Protein AF-0000000085509290 (afdb_homodimer)

Solvent-accessible surface area (backbone atoms only — not comparable to full-atom values): 19546 Å² total; per-residue (Å²): 131,81,78,64,75,75,69,53,61,55,36,64,35,18,49,57,40,48,47,78,52,66,40,82,61,73,41,32,55,79,46,28,85,71,44,57,53,50,41,64,60,37,26,52,48,28,51,75,36,32,70,57,43,50,32,34,28,48,15,40,30,51,32,44,52,48,42,25,62,76,24,60,89,43,96,74,23,57,53,56,48,94,87,35,34,72,45,31,20,62,76,26,59,55,80,35,39,65,28,27,26,53,47,24,27,52,43,36,19,26,18,54,30,35,20,50,37,27,74,71,60,75,37,88,89,48,68,56,55,73,88,53,33,46,74,42,67,40,100,88,37,80,37,74,43,54,64,26,60,48,25,45,48,51,15,45,52,50,31,49,58,48,70,50,48,54,61,70,65,64,80,45,61,54,58,53,36,40,50,45,42,49,56,53,62,69,99,129,82,77,65,74,75,69,53,61,55,37,67,34,19,50,58,42,48,47,76,50,67,40,83,63,72,40,31,55,78,46,27,85,70,44,57,52,50,42,66,59,38,26,51,47,27,52,74,37,33,70,57,44,51,30,34,30,50,15,40,31,50,34,45,53,47,42,26,63,76,24,61,89,43,96,73,24,59,51,55,48,94,86,37,36,71,46,32,24,59,73,26,57,54,80,35,38,65,28,27,28,52,47,24,26,51,41,37,18,25,19,54,28,35,20,51,37,26,74,71,61,74,37,88,88,48,65,59,55,74,87,53,31,44,73,42,67,38,101,87,36,79,36,75,43,50,65,25,58,48,24,45,48,52,15,44,52,49,32,49,58,46,71,52,48,55,62,71,66,64,77,44,62,55,58,53,38,42,50,47,43,50,55,55,62,70,100

Radius of gyration: 22.48 Å; Cα contacts (8 Å, |Δi|>4): 601; chains: 2; bounding box: 65×74×48 Å

pLDDT: mean 73.75, std 19.88, range [24.66, 97.44]

Secondary structure (DSSP, 8-state):
--------SEEE-GGGGGGGS-HHHH-HHHHGGG-TT--HHHHHHHHH-HHHHHHHHHHHHHHHHHHHHHTTTSS-----BTTBHHHH--EEETTSHHHHHHHHHHHHHHHHHHHHHHHTT--TT----GGGSEEEEETTEEEEES--HHHHHHHHHHHHHHHT--------HHHHHHHHHHHHHT-/--------SEEE-GGGGGGGS-HHHH-HHHHGGG-TT--HHHHHHHHH-HHHHHHHHHHHHHHHHHHHHHTTTSS-----BTTBHHHH--EEETTSHHHHHHHHHHHHHHHHHHHHHHHTT--TT----GGGSEEEEETTEEEEES--HHHHHHHHHHHHHHHT--------HHHHHHHHHHHHHT-

Organism: Octopus vulgaris (NCBI:txid6645)

Structure (mmCIF, N/CA/C/O backbone):
data_AF-0000000085509290-model_v1
#
loop_
_entity.id
_entity.type
_entity.pdbx_description
1 polymer 'Protein Wnt'
#
loop_
_atom_site.group_PDB
_atom_site.id
_atom_site.type_symbol
_atom_site.label_atom_id
_atom_site.label_alt_id
_atom_site.label_comp_id
_atom_site.label_asym_id
_atom_site.label_entity_id
_atom_site.label_seq_id
_atom_site.pdbx_PDB_ins_code
_atom_site.Cartn_x
_atom_site.Cartn_y
_atom_site.Cartn_z
_atom_site.occupancy
_atom_site.B_iso_or_equiv
_atom_site.auth_seq_id
_atom_site.auth_comp_id
_atom_site.auth_asym_id
_atom_site.auth_atom_id
_atom_site.pdbx_PDB_model_num
ATOM 1 N N . MET A 1 1 ? 7.117 27.734 -16.359 1 25.05 1 MET A N 1
ATOM 2 C CA . MET A 1 1 ? 7.516 27.562 -14.969 1 25.05 1 MET A CA 1
ATOM 3 C C . MET A 1 1 ? 7.148 26.188 -14.453 1 25.05 1 MET A C 1
ATOM 5 O O . MET A 1 1 ? 5.965 25.844 -14.367 1 25.05 1 MET A O 1
ATOM 9 N N . LYS A 1 2 ? 7.996 25.25 -14.922 1 29.47 2 LYS A N 1
ATOM 10 C CA . LYS A 1 2 ? 7.855 23.812 -14.664 1 29.47 2 LYS A CA 1
ATOM 11 C C . LYS A 1 2 ? 7.715 23.547 -13.172 1 29.47 2 LYS A C 1
ATOM 13 O O . LYS A 1 2 ? 8.602 23.875 -12.383 1 29.47 2 LYS A O 1
ATOM 18 N N . LYS A 1 3 ? 6.543 23.688 -12.688 1 30.3 3 LYS A N 1
ATOM 19 C CA . LYS A 1 3 ? 6.141 23.406 -11.312 1 30.3 3 LYS A CA 1
ATOM 20 C C . LYS A 1 3 ? 6.766 22.109 -10.805 1 30.3 3 LYS A C 1
ATOM 22 O O . LYS A 1 3 ? 6.289 21.016 -11.125 1 30.3 3 LYS A O 1
ATOM 27 N N . LYS A 1 4 ? 8.086 22.078 -10.82 1 35.19 4 LYS A N 1
ATOM 28 C CA . LYS A 1 4 ? 8.805 20.938 -10.258 1 35.19 4 LYS A CA 1
ATOM 29 C C . LYS A 1 4 ? 8.312 20.609 -8.852 1 35.19 4 LYS A C 1
ATOM 31 O O . LYS A 1 4 ? 8.438 21.422 -7.938 1 35.19 4 LYS A O 1
ATOM 36 N N . LEU A 1 5 ? 7.203 20.094 -8.711 1 38.31 5 LEU A N 1
ATOM 37 C CA . LEU A 1 5 ? 6.82 19.688 -7.359 1 38.31 5 LEU A CA 1
ATOM 38 C C . LEU A 1 5 ? 8.031 19.188 -6.574 1 38.31 5 LEU A C 1
ATOM 40 O O . LEU A 1 5 ? 8.664 18.203 -6.965 1 38.31 5 LEU A O 1
ATOM 44 N N . LYS A 1 6 ? 8.719 20 -5.941 1 44.16 6 LYS A N 1
ATOM 45 C CA . LYS A 1 6 ? 9.883 19.781 -5.086 1 44.16 6 LYS A CA 1
ATOM 46 C C . LYS A 1 6 ? 9.617 18.688 -4.062 1 44.16 6 LYS A C 1
ATOM 48 O O . LYS A 1 6 ? 8.766 18.844 -3.18 1 44.16 6 LYS A O 1
ATOM 53 N N . LEU A 1 7 ? 9.633 17.484 -4.543 1 51.16 7 LEU A N 1
ATOM 54 C CA . LEU A 1 7 ? 9.594 16.297 -3.682 1 51.16 7 LEU A CA 1
ATOM 55 C C . LEU A 1 7 ? 10.531 16.469 -2.49 1 51.16 7 LEU A C 1
ATOM 57 O O . LEU A 1 7 ? 11.68 16.891 -2.652 1 51.16 7 LEU A O 1
ATOM 61 N N . SER A 1 8 ? 9.945 16.578 -1.289 1 57.19 8 SER A N 1
ATOM 62 C CA . SER A 1 8 ? 10.695 16.625 -0.039 1 57.19 8 SER A CA 1
ATOM 63 C C . SER A 1 8 ? 11.906 15.695 -0.087 1 57.19 8 SER A C 1
ATOM 65 O O . SER A 1 8 ? 11.836 14.602 -0.658 1 57.19 8 SER A O 1
ATOM 67 N N . LYS A 1 9 ? 12.984 16.266 0.322 1 65.31 9 LYS A N 1
ATOM 68 C CA . LYS A 1 9 ? 14.234 15.508 0.407 1 65.31 9 LYS A CA 1
ATOM 69 C C . LYS A 1 9 ? 14.172 14.469 1.521 1 65.31 9 LYS A C 1
ATOM 71 O O . LYS A 1 9 ? 14.969 13.539 1.55 1 65.31 9 LYS A O 1
ATOM 76 N N . TRP A 1 10 ? 13.133 14.688 2.357 1 74.19 10 TRP A N 1
ATOM 77 C CA . TRP A 1 10 ? 13.07 13.789 3.508 1 74.19 10 TRP A CA 1
ATOM 78 C C . TRP A 1 10 ? 11.75 13.031 3.533 1 74.19 10 TRP A C 1
ATOM 80 O O . TRP A 1 10 ? 10.711 13.562 3.129 1 74.19 10 TRP A O 1
ATOM 90 N N . VAL A 1 11 ? 11.914 11.859 3.941 1 80.12 11 VAL A N 1
ATOM 91 C CA . VAL A 1 11 ? 10.734 11.047 4.238 1 80.12 11 VAL A CA 1
ATOM 92 C C . VAL A 1 11 ? 10.555 10.938 5.75 1 80.12 11 VAL A C 1
ATOM 94 O O . VAL A 1 11 ? 11.477 10.555 6.469 1 80.12 11 VAL A O 1
ATOM 97 N N . SER A 1 12 ? 9.461 11.484 6.18 1 80.56 12 SER A N 1
ATOM 98 C CA . SER A 1 12 ? 9.172 11.398 7.609 1 80.56 12 SER A CA 1
ATOM 99 C C . SER A 1 12 ? 7.934 10.555 7.875 1 80.56 12 SER A C 1
ATOM 101 O O . SER A 1 12 ? 6.973 10.594 7.102 1 80.56 12 SER A O 1
ATOM 103 N N . ALA A 1 13 ? 8.008 9.836 8.977 1 85.25 13 ALA A N 1
ATOM 104 C CA . ALA A 1 13 ? 6.863 9 9.344 1 85.25 13 ALA A CA 1
ATOM 105 C C . ALA A 1 13 ? 6.234 9.484 10.648 1 85.25 13 ALA A C 1
ATOM 107 O O . ALA A 1 13 ? 5.414 8.789 11.25 1 85.25 13 ALA A O 1
ATOM 108 N N . THR A 1 14 ? 6.578 10.719 11.086 1 84.94 14 THR A N 1
ATOM 109 C CA . THR A 1 14 ? 6.035 11.234 12.336 1 84.94 14 THR A CA 1
ATOM 110 C C . THR A 1 14 ? 4.52 11.352 12.258 1 84.94 14 THR A C 1
ATOM 112 O O . THR A 1 14 ? 3.818 11.117 13.242 1 84.94 14 THR A O 1
ATOM 115 N N . TRP A 1 15 ? 4.004 11.664 11.078 1 89.12 15 TRP A N 1
ATOM 116 C CA . TRP A 1 15 ? 2.57 11.867 10.891 1 89.12 15 TRP A CA 1
ATOM 117 C C . TRP A 1 15 ? 1.811 10.555 1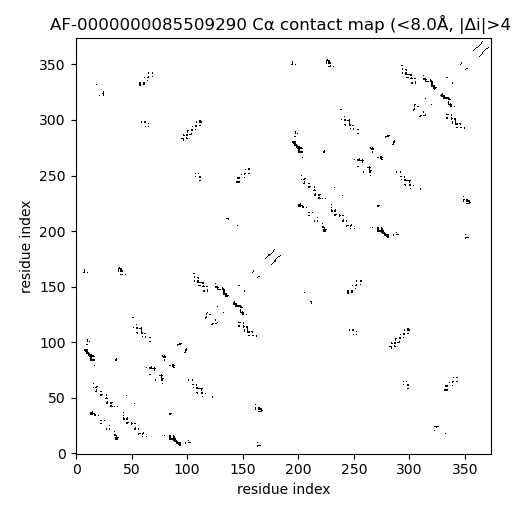1.062 1 89.12 15 TRP A C 1
ATOM 119 O O . TRP A 1 15 ? 0.584 10.555 11.188 1 89.12 15 TRP A O 1
ATOM 129 N N . TRP A 1 16 ? 2.529 9.391 11.141 1 89.75 16 TRP A N 1
ATOM 130 C CA . TRP A 1 16 ? 1.902 8.094 11.344 1 89.75 16 TRP A CA 1
ATOM 131 C C . TRP A 1 16 ? 1.175 8.039 12.68 1 89.75 16 TRP A C 1
ATOM 133 O O . TRP A 1 16 ? 0.331 7.168 12.898 1 89.75 16 TRP A O 1
ATOM 143 N N . PHE A 1 17 ? 1.467 9.008 13.539 1 85.81 17 PHE A N 1
ATOM 144 C CA . PHE A 1 17 ? 0.843 9.031 14.859 1 85.81 17 PHE A CA 1
ATOM 145 C C . PHE A 1 17 ? -0.667 9.195 14.742 1 85.81 17 PHE A C 1
ATOM 147 O O . PHE A 1 17 ? -1.41 8.836 15.656 1 85.81 17 PHE A O 1
ATOM 154 N N . ILE A 1 18 ? -1.121 9.656 13.641 1 88.81 18 ILE A N 1
ATOM 155 C CA . ILE A 1 18 ? -2.547 9.82 13.391 1 88.81 18 ILE A CA 1
ATOM 156 C C . ILE A 1 18 ? -3.258 8.477 13.516 1 88.81 18 ILE A C 1
ATOM 158 O O . ILE A 1 18 ? -4.457 8.43 13.805 1 88.81 18 ILE A O 1
ATOM 162 N N . SER A 1 19 ? -2.529 7.391 13.273 1 87.19 19 SER A N 1
ATOM 163 C CA . SER A 1 19 ? -3.111 6.055 13.336 1 87.19 19 SER A CA 1
ATOM 164 C C . SER A 1 19 ? -3.576 5.719 14.75 1 87.19 19 SER A C 1
ATOM 166 O O . SER A 1 19 ? -4.387 4.809 14.945 1 87.19 19 SER A O 1
ATOM 168 N N . GLN A 1 20 ? -3.09 6.469 15.719 1 80.69 20 GLN A N 1
ATOM 169 C CA . GLN A 1 20 ? -3.404 6.18 17.125 1 80.69 20 GLN A CA 1
ATOM 170 C C . GLN A 1 20 ? -4.547 7.062 17.609 1 80.69 20 GLN A C 1
ATOM 172 O O . GLN A 1 20 ? -5.02 6.898 18.75 1 80.69 20 GLN A O 1
ATOM 177 N N . TYR A 1 21 ? -5.039 7.934 16.781 1 83.31 21 TYR A N 1
ATOM 178 C CA . TYR A 1 21 ? -6.062 8.875 17.219 1 83.31 21 TYR A CA 1
ATOM 179 C C . TYR A 1 21 ? -7.453 8.375 16.844 1 83.31 21 TYR A C 1
ATOM 181 O O . TYR A 1 21 ? -7.664 7.867 15.742 1 83.31 21 TYR A O 1
ATOM 189 N N . PRO A 1 22 ? -8.359 8.555 17.734 1 82.25 22 PRO A N 1
ATOM 190 C CA . PRO A 1 22 ? -9.727 8.117 17.469 1 82.25 22 PRO A CA 1
ATOM 191 C C . PRO A 1 22 ? -10.523 9.133 16.656 1 82.25 22 PRO A C 1
ATOM 193 O O . PRO A 1 22 ? -11.523 9.672 17.141 1 82.25 22 PRO A O 1
ATOM 196 N N . LEU A 1 23 ? -10.195 9.297 15.453 1 82.81 23 LEU A N 1
ATOM 197 C CA . LEU A 1 23 ? -10.812 10.305 14.594 1 82.81 23 LEU A CA 1
ATOM 198 C C . LEU A 1 23 ? -12.289 9.984 14.359 1 82.81 23 LEU A C 1
ATOM 200 O O . LEU A 1 23 ? -13.102 10.898 14.188 1 82.81 23 LEU A O 1
ATOM 204 N N . HIS A 1 24 ? -12.625 8.805 14.352 1 77.06 24 HIS A N 1
ATOM 205 C CA . HIS A 1 24 ? -13.992 8.383 14.078 1 77.06 24 HIS A CA 1
ATOM 206 C C . HIS A 1 24 ? -14.922 8.719 15.242 1 77.06 24 HIS A C 1
ATOM 208 O O . HIS A 1 24 ? -16.125 8.875 15.055 1 77.06 24 HIS A O 1
ATOM 214 N N . MET A 1 25 ? -14.375 8.875 16.422 1 69.56 25 MET A N 1
ATOM 215 C CA . MET A 1 25 ? -15.188 9.094 17.609 1 69.56 25 MET A CA 1
ATOM 216 C C . MET A 1 25 ? -15.445 10.586 17.828 1 69.56 25 MET A C 1
ATOM 218 O O . MET A 1 25 ? -16.562 10.977 18.188 1 69.56 25 MET A O 1
ATOM 222 N N . VAL A 1 26 ? -14.523 11.375 17.688 1 66.94 26 VAL A N 1
ATOM 223 C CA . VAL A 1 26 ? -14.617 12.766 18.125 1 66.94 26 VAL A CA 1
ATOM 224 C C . VAL A 1 26 ? -14.82 13.688 16.938 1 66.94 26 VAL A C 1
ATOM 226 O O . VAL A 1 26 ? -15.297 14.812 17.078 1 66.94 26 VAL A O 1
ATOM 229 N N . GLY A 1 27 ? -14.703 13.172 15.758 1 68.56 27 GLY A N 1
ATOM 230 C CA . GLY A 1 27 ? -14.703 14.016 14.578 1 68.56 27 GLY A CA 1
ATOM 231 C C . GLY A 1 27 ? -1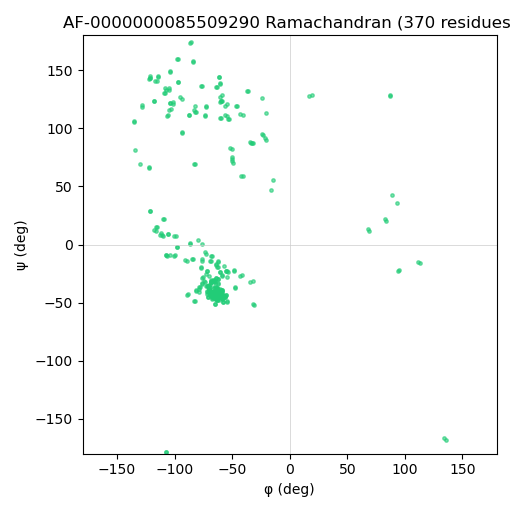3.328 14.547 14.219 1 68.56 27 GLY A C 1
ATOM 232 O O . GLY A 1 27 ? -12.625 15.086 15.07 1 68.56 27 GLY A O 1
ATOM 233 N N . ALA A 1 28 ? -12.898 14.398 13.094 1 70.69 28 ALA A N 1
ATOM 234 C CA . ALA A 1 28 ? -11.547 14.727 12.648 1 70.69 28 ALA A CA 1
ATOM 235 C C . ALA A 1 28 ? -11.266 16.219 12.797 1 70.69 28 ALA A C 1
ATOM 237 O O . ALA A 1 28 ? -10.18 16.609 13.234 1 70.69 28 ALA A O 1
ATOM 238 N N . ARG A 1 29 ? -12.18 17.016 12.703 1 74.75 29 ARG A N 1
ATOM 239 C CA . ARG A 1 29 ? -11.953 18.453 12.672 1 74.75 29 ARG A CA 1
ATOM 240 C C . ARG A 1 29 ? -11.484 18.969 14.023 1 74.75 29 ARG A C 1
ATOM 242 O O . ARG A 1 29 ? -10.617 19.828 14.102 1 74.75 29 ARG A O 1
ATOM 249 N N . MET A 1 30 ? -11.992 18.359 15.008 1 76.06 30 MET A N 1
ATOM 250 C CA . MET A 1 30 ? -11.695 18.828 16.359 1 76.06 30 MET A CA 1
ATOM 251 C C . MET A 1 30 ? -10.305 18.391 16.797 1 76.06 30 MET A C 1
ATOM 253 O O . MET A 1 30 ? -9.68 19.047 17.625 1 76.06 30 MET A O 1
ATOM 257 N N . MET A 1 31 ? -9.805 17.422 16.156 1 83.38 31 MET A N 1
ATOM 258 C CA . MET A 1 31 ? -8.562 16.828 16.641 1 83.38 31 MET A CA 1
ATOM 259 C C . MET A 1 31 ? -7.387 17.188 15.75 1 83.38 31 MET A C 1
ATOM 261 O O . MET A 1 31 ? -6.23 17.016 16.125 1 83.38 31 MET A O 1
ATOM 265 N N . CYS A 1 32 ? -7.656 17.781 14.633 1 89.38 32 CYS A N 1
ATOM 266 C CA . CYS A 1 32 ? -6.648 17.938 13.586 1 89.38 32 CYS A CA 1
ATOM 267 C C . CYS A 1 32 ? -5.496 18.812 14.07 1 89.38 32 CYS A C 1
ATOM 269 O O . CYS A 1 32 ? -4.332 18.531 13.773 1 89.38 32 CYS A O 1
ATOM 271 N N . SER A 1 33 ? -5.789 19.844 14.859 1 86.31 33 SER A N 1
ATOM 272 C CA . SER A 1 33 ? -4.77 20.797 15.281 1 86.31 33 SER A CA 1
ATOM 273 C C . SER A 1 33 ? -3.879 20.203 16.375 1 86.31 33 SER A C 1
ATOM 275 O O . SER A 1 33 ? -2.777 20.703 16.609 1 86.31 33 SER A O 1
ATOM 277 N N . ASN A 1 34 ? -4.273 19.109 16.938 1 85.5 34 ASN A N 1
ATOM 278 C CA . ASN A 1 34 ? -3.562 18.625 18.109 1 85.5 34 ASN A CA 1
ATOM 279 C C . ASN A 1 34 ? -2.932 17.25 17.859 1 85.5 34 ASN A C 1
ATOM 281 O O . ASN A 1 34 ? -2.469 16.594 18.781 1 85.5 34 ASN A O 1
ATOM 285 N N . ILE A 1 35 ? -2.902 16.859 16.703 1 85.56 35 ILE A N 1
ATOM 286 C CA . ILE A 1 35 ? -2.277 15.578 16.406 1 85.56 35 ILE A CA 1
ATOM 287 C C . ILE A 1 35 ? -0.765 15.75 16.312 1 85.56 35 ILE A C 1
ATOM 289 O O . ILE A 1 35 ? -0.27 16.406 15.391 1 85.56 35 ILE A O 1
ATOM 293 N N . PRO A 1 36 ? -0.049 15.156 17.219 1 83.88 36 PRO A N 1
ATOM 294 C CA . PRO A 1 36 ? 1.409 15.281 17.172 1 83.88 36 PRO A CA 1
ATOM 295 C C . PRO A 1 36 ? 2 14.711 15.883 1 83.88 36 PRO A C 1
ATOM 297 O O . PRO A 1 36 ? 1.483 13.727 15.344 1 83.88 36 PRO A O 1
ATOM 300 N N . GLY A 1 37 ? 3.049 15.422 15.445 1 84.62 37 GLY A N 1
ATOM 301 C CA . GLY A 1 37 ? 3.768 14.891 14.297 1 84.62 37 GLY A CA 1
ATOM 302 C C . GLY A 1 37 ? 3.301 15.461 12.977 1 84.62 37 GLY A C 1
ATOM 303 O O . GLY A 1 37 ? 4.012 15.383 11.969 1 84.62 37 GLY A O 1
ATOM 304 N N . LEU A 1 38 ? 2.062 15.984 12.969 1 89.5 38 LEU A N 1
ATOM 305 C CA . LEU A 1 38 ? 1.59 16.641 11.75 1 89.5 38 LEU A CA 1
ATOM 306 C C . LEU A 1 38 ? 2.205 18.031 11.609 1 89.5 38 LEU A C 1
ATOM 308 O O . LEU A 1 38 ? 2.295 18.781 12.586 1 89.5 38 LEU A O 1
ATOM 312 N N . VAL A 1 39 ? 2.623 18.344 10.477 1 90.12 39 VAL A N 1
ATOM 313 C CA . VAL A 1 39 ? 3.104 19.703 10.195 1 90.12 39 VAL A CA 1
ATOM 314 C C . VAL A 1 39 ? 1.932 20.594 9.805 1 90.12 39 VAL A C 1
ATOM 316 O O . VAL A 1 39 ? 0.808 20.109 9.625 1 90.12 39 VAL A O 1
ATOM 319 N N . GLY A 1 40 ? 2.158 21.844 9.641 1 90.69 40 GLY A N 1
ATOM 320 C CA . GLY A 1 40 ? 1.103 22.828 9.414 1 90.69 40 GLY A CA 1
ATOM 321 C C . GLY A 1 40 ? 0.208 22.484 8.242 1 90.69 40 GLY A C 1
ATOM 322 O O . GLY A 1 40 ? -1.017 22.438 8.375 1 90.69 40 GLY A O 1
ATOM 323 N N . LYS A 1 41 ? 0.808 22.172 7.133 1 93.06 41 LYS A N 1
ATOM 324 C CA . LYS A 1 41 ? 0.038 21.844 5.938 1 93.06 41 LYS A CA 1
ATOM 325 C C . LYS A 1 41 ? -0.812 20.594 6.145 1 93.06 41 LYS A C 1
ATOM 327 O O . LYS A 1 41 ? -1.953 20.531 5.68 1 93.06 41 LYS A O 1
ATOM 332 N N . GLN A 1 42 ? -0.343 19.641 6.832 1 94.38 42 GLN A N 1
ATOM 333 C CA . GLN A 1 42 ? -1.09 18.422 7.125 1 94.38 42 GLN A CA 1
ATOM 334 C C . GLN A 1 42 ? -2.275 18.703 8.039 1 94.38 42 GLN A C 1
ATOM 336 O O . GLN A 1 42 ? -3.369 18.172 7.836 1 94.38 42 GLN A O 1
ATOM 341 N N . LYS A 1 43 ? -2.025 19.562 9.008 1 94.19 43 LYS A N 1
ATOM 342 C CA . LYS A 1 43 ? -3.119 19.953 9.891 1 94.19 43 LYS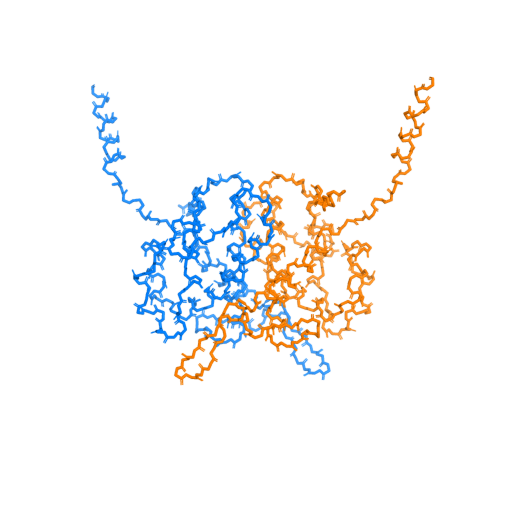 A CA 1
ATOM 343 C C . LYS A 1 43 ? -4.215 20.688 9.117 1 94.19 43 LYS A C 1
ATOM 345 O O . LYS A 1 43 ? -5.402 20.469 9.367 1 94.19 43 LYS A O 1
ATOM 350 N N . LYS A 1 44 ? -3.781 21.547 8.234 1 93.75 44 LYS A N 1
ATOM 351 C CA . LYS A 1 44 ? -4.742 22.266 7.406 1 93.75 44 LYS A CA 1
ATOM 352 C C . LYS A 1 44 ? -5.559 21.297 6.551 1 93.75 44 LYS A C 1
ATOM 354 O O . LYS A 1 44 ? -6.785 21.391 6.484 1 93.75 44 LYS A O 1
ATOM 359 N N . LEU A 1 45 ? -4.906 20.344 5.941 1 94.94 45 LEU A N 1
ATOM 360 C CA . LEU A 1 45 ? -5.59 19.344 5.129 1 94.94 45 LEU A CA 1
ATOM 361 C C . LEU A 1 45 ? -6.562 18.531 5.977 1 94.94 45 LEU A C 1
ATOM 363 O O . LEU A 1 45 ? -7.66 18.188 5.52 1 94.94 45 LEU A O 1
ATOM 367 N N . CYS A 1 46 ? -6.133 18.234 7.145 1 94.88 46 CYS A N 1
ATOM 368 C CA . CYS A 1 46 ? -6.984 17.516 8.078 1 94.88 46 CYS A CA 1
ATOM 369 C C . CYS A 1 46 ? -8.266 18.281 8.359 1 94.88 46 CYS A C 1
ATOM 371 O O . CYS A 1 46 ? -9.352 17.703 8.383 1 94.88 46 CYS A O 1
ATOM 373 N N . ARG A 1 47 ? -8.203 19.547 8.508 1 92.81 47 ARG A N 1
ATOM 374 C CA . ARG A 1 47 ? -9.367 20.375 8.797 1 92.81 47 ARG A CA 1
ATOM 375 C C . ARG A 1 47 ? -10.273 20.5 7.578 1 92.81 47 ARG A C 1
ATOM 377 O O . ARG A 1 47 ? -11.5 20.5 7.703 1 92.81 47 ARG A O 1
ATOM 384 N N . ILE A 1 48 ? -9.672 20.547 6.441 1 91.94 48 ILE A N 1
ATOM 385 C CA . ILE A 1 48 ? -10.414 20.781 5.207 1 91.94 48 ILE A CA 1
ATOM 386 C C . ILE A 1 48 ? -11.094 19.484 4.766 1 91.94 48 ILE A C 1
ATOM 388 O O . ILE A 1 48 ? -12.219 19.516 4.246 1 91.94 48 ILE A O 1
ATOM 392 N N . TYR A 1 49 ? -10.422 18.344 4.969 1 93.06 49 TYR A N 1
ATOM 393 C CA . TYR A 1 49 ? -10.93 17.062 4.484 1 93.06 49 TYR A CA 1
ATOM 394 C C . TYR A 1 49 ? -11.094 16.078 5.633 1 93.06 49 TYR A C 1
ATOM 396 O O . TYR A 1 49 ? -10.484 15 5.625 1 93.06 49 TYR A O 1
ATOM 404 N N . PRO A 1 50 ? -11.992 16.328 6.535 1 91 50 PRO A N 1
ATOM 405 C CA . PRO A 1 50 ? -12.094 15.461 7.707 1 91 50 PRO A CA 1
ATOM 406 C C . PRO A 1 50 ? -12.539 14.047 7.352 1 91 50 PRO A C 1
ATOM 408 O O . PRO A 1 50 ? -12.117 13.078 7.988 1 91 50 PRO A O 1
ATOM 411 N N . ASP A 1 51 ? -13.352 13.922 6.332 1 89.69 51 ASP A N 1
ATOM 412 C CA . ASP A 1 51 ? -13.82 12.594 5.941 1 89.69 51 ASP A CA 1
ATOM 413 C C . ASP A 1 51 ? -12.68 11.773 5.34 1 89.69 51 ASP A C 1
ATOM 415 O O . ASP A 1 51 ? -12.578 10.57 5.59 1 89.69 51 ASP A O 1
ATOM 419 N N . VAL A 1 52 ? -11.844 12.398 4.578 1 94.12 52 VAL A N 1
ATOM 420 C CA . VAL A 1 52 ? -10.711 11.719 3.959 1 94.12 52 VAL A CA 1
ATOM 421 C C . VAL A 1 52 ? -9.742 11.25 5.039 1 94.12 52 VAL A C 1
ATOM 423 O O . VAL A 1 52 ? -9.133 10.18 4.914 1 94.12 52 VAL A O 1
ATOM 426 N N . MET A 1 53 ? -9.703 12.016 6.117 1 93.88 53 MET A N 1
ATOM 427 C CA . MET A 1 53 ? -8.75 11.703 7.184 1 93.88 53 MET A CA 1
ATOM 428 C C . MET A 1 53 ? -9.125 10.406 7.891 1 93.88 53 MET A C 1
ATOM 430 O O . MET A 1 53 ? -8.25 9.68 8.367 1 93.88 53 MET A O 1
ATOM 434 N N . LEU A 1 54 ? -10.422 10.156 7.93 1 91.19 54 LEU A N 1
ATOM 435 C CA . LEU A 1 54 ? -10.852 8.883 8.508 1 91.19 54 LEU A CA 1
ATOM 436 C C . LEU A 1 54 ? -10.297 7.707 7.711 1 91.19 54 LEU A C 1
ATOM 438 O O . LEU A 1 54 ? -9.797 6.742 8.289 1 91.19 54 LEU A O 1
ATOM 442 N N . SER A 1 55 ? -10.383 7.828 6.402 1 92.75 55 SER A N 1
ATOM 443 C CA . SER A 1 55 ? -9.852 6.785 5.531 1 92.75 55 SER A CA 1
ATOM 444 C C . SER A 1 55 ? -8.328 6.715 5.617 1 92.75 55 SER A C 1
ATOM 446 O O . SER A 1 55 ? -7.754 5.629 5.645 1 92.75 55 SER A O 1
ATOM 448 N N . LEU A 1 56 ? -7.715 7.887 5.656 1 95.25 56 LEU A N 1
ATOM 449 C CA . LEU A 1 56 ? -6.262 7.945 5.781 1 95.25 56 LEU A CA 1
ATOM 450 C C . LEU A 1 56 ? -5.797 7.23 7.047 1 95.25 56 LEU A C 1
ATOM 452 O O . LEU A 1 56 ? -4.855 6.434 7.004 1 95.25 56 LEU A O 1
ATOM 456 N N . ARG A 1 57 ? -6.449 7.512 8.094 1 92.5 57 ARG A N 1
ATOM 457 C CA . ARG A 1 57 ? -6.105 6.887 9.367 1 92.5 57 ARG A CA 1
ATOM 458 C C . ARG A 1 57 ? -6.184 5.367 9.273 1 92.5 57 ARG A C 1
ATOM 460 O O . ARG A 1 57 ? -5.289 4.66 9.742 1 92.5 57 ARG A O 1
ATOM 467 N N . GLU A 1 58 ? -7.234 4.871 8.656 1 90.62 58 GLU A N 1
ATOM 468 C CA . GLU A 1 58 ? -7.406 3.432 8.5 1 90.62 58 GLU A CA 1
ATOM 469 C C . GLU A 1 58 ? -6.281 2.83 7.664 1 90.62 58 GLU A C 1
ATOM 471 O O . GLU A 1 58 ? -5.746 1.771 8 1 90.62 58 GLU A O 1
ATOM 476 N N . GLY A 1 59 ? -5.984 3.49 6.574 1 94.44 59 GLY A N 1
ATOM 477 C CA . GLY A 1 59 ? -4.891 3.033 5.727 1 94.44 59 GLY A CA 1
ATOM 478 C C . GLY A 1 59 ? -3.557 2.99 6.449 1 94.44 59 GLY A C 1
ATOM 479 O O . GLY A 1 59 ? -2.809 2.018 6.32 1 94.44 59 GLY A O 1
ATOM 480 N N . VAL A 1 60 ? -3.289 4.027 7.164 1 93.19 60 VAL A N 1
ATOM 481 C CA . VAL A 1 60 ? -2 4.125 7.844 1 93.19 60 VAL A CA 1
ATOM 482 C C . VAL A 1 60 ? -1.922 3.076 8.953 1 93.19 60 VAL A C 1
ATOM 484 O O . VAL A 1 60 ? -0.849 2.533 9.227 1 93.19 60 VAL A O 1
ATOM 487 N N . GLN A 1 61 ? -2.977 2.719 9.594 1 90.62 61 GLN A N 1
ATOM 488 C CA . GLN A 1 61 ? -2.982 1.664 10.602 1 90.62 61 GLN A CA 1
ATOM 489 C C . GLN A 1 61 ? -2.516 0.337 10.016 1 90.62 61 GLN A C 1
ATOM 491 O O . GLN A 1 61 ? -1.687 -0.355 10.609 1 90.62 61 GLN A O 1
ATOM 496 N N . ILE A 1 62 ? -3.045 0.042 8.883 1 92.25 62 ILE A N 1
ATOM 497 C CA . ILE A 1 62 ? -2.629 -1.177 8.203 1 92.25 62 ILE A CA 1
ATOM 498 C C . ILE A 1 62 ? -1.169 -1.052 7.766 1 92.25 62 ILE A C 1
ATOM 500 O O . ILE A 1 62 ? -0.38 -1.981 7.945 1 92.25 62 ILE A O 1
ATOM 504 N N . GLY A 1 63 ? -0.817 0.105 7.191 1 93.25 63 GLY A N 1
ATOM 505 C CA . GLY A 1 63 ? 0.535 0.34 6.711 1 93.25 63 GLY A CA 1
ATOM 506 C C . GLY A 1 63 ? 1.583 0.228 7.801 1 93.25 63 GLY A C 1
ATOM 507 O O . GLY A 1 63 ? 2.65 -0.35 7.586 1 93.25 63 GLY A O 1
ATOM 508 N N . VAL A 1 64 ? 1.303 0.777 8.938 1 89.44 64 VAL A N 1
ATOM 509 C CA . VAL A 1 64 ? 2.238 0.73 10.062 1 89.44 64 VAL A CA 1
ATOM 510 C C . VAL A 1 64 ? 2.459 -0.719 10.484 1 89.44 64 VAL A C 1
ATOM 512 O O . VAL A 1 64 ? 3.598 -1.146 10.688 1 89.44 64 VAL A O 1
ATOM 515 N N . LYS A 1 65 ? 1.427 -1.462 10.633 1 87.88 65 LYS A N 1
ATOM 516 C CA . LYS A 1 65 ? 1.541 -2.861 11.031 1 87.88 65 LYS A CA 1
ATOM 517 C C . LYS A 1 65 ? 2.318 -3.666 10 1 87.88 65 LYS A C 1
ATOM 519 O O . LYS A 1 65 ? 3.145 -4.512 10.352 1 87.88 65 LYS A O 1
ATOM 524 N N . GLU A 1 66 ? 2.014 -3.369 8.781 1 90.56 66 GLU A N 1
ATOM 525 C CA . GLU A 1 66 ? 2.758 -4.043 7.723 1 90.56 66 GLU A CA 1
ATOM 526 C C . GLU A 1 66 ? 4.246 -3.717 7.797 1 90.56 66 GLU A C 1
ATOM 528 O O . GLU A 1 66 ? 5.09 -4.605 7.668 1 90.56 66 GLU A O 1
ATOM 533 N N . CYS A 1 67 ? 4.527 -2.469 7.938 1 89.25 67 CYS A N 1
ATOM 534 C CA . CYS A 1 67 ? 5.918 -2.043 8.055 1 89.25 67 CYS A CA 1
ATOM 535 C C . CYS A 1 67 ? 6.613 -2.762 9.211 1 89.25 67 CYS A C 1
ATOM 537 O O . CYS A 1 67 ? 7.738 -3.236 9.062 1 89.25 67 CYS A O 1
ATOM 539 N N . GLN A 1 68 ? 5.965 -2.834 10.328 1 86.44 68 GLN A N 1
ATOM 540 C CA . GLN A 1 68 ? 6.512 -3.516 11.492 1 86.44 68 GLN A CA 1
ATOM 541 C C . GLN A 1 68 ? 6.758 -4.992 11.203 1 86.44 68 GLN A C 1
ATOM 543 O O . GLN A 1 68 ? 7.766 -5.555 11.633 1 86.44 68 GLN A O 1
ATOM 548 N N . PHE A 1 69 ? 5.832 -5.543 10.531 1 84.56 69 PHE A N 1
ATOM 549 C CA . PHE A 1 69 ? 5.973 -6.953 10.188 1 84.56 69 PHE A CA 1
ATOM 550 C C . PHE A 1 69 ? 7.152 -7.164 9.25 1 84.56 69 PHE A C 1
ATOM 552 O O . PHE A 1 69 ? 7.977 -8.055 9.469 1 84.56 69 PHE A O 1
ATOM 559 N N . GLN A 1 70 ? 7.289 -6.344 8.203 1 85.5 70 GLN A N 1
ATOM 560 C CA . GLN A 1 70 ? 8.32 -6.496 7.18 1 85.5 70 GLN A CA 1
ATOM 561 C C . GLN A 1 70 ? 9.703 -6.203 7.746 1 85.5 70 GLN A C 1
ATOM 563 O O . GLN A 1 70 ? 10.688 -6.824 7.344 1 85.5 70 GLN A O 1
ATOM 568 N N . LEU A 1 71 ? 9.742 -5.324 8.672 1 84 71 LEU A N 1
ATOM 569 C CA . LEU A 1 71 ? 11.039 -4.887 9.18 1 84 71 LEU A CA 1
ATOM 570 C C . LEU A 1 71 ? 11.266 -5.387 10.602 1 84 71 LEU A C 1
ATOM 572 O O . LEU A 1 71 ? 12.008 -4.766 11.375 1 84 71 LEU A O 1
ATOM 576 N N . ARG A 1 72 ? 10.594 -6.398 10.984 1 83 72 ARG A N 1
ATOM 577 C CA . ARG A 1 72 ? 10.594 -6.879 12.359 1 83 72 ARG A CA 1
ATOM 578 C C . ARG A 1 72 ? 12 -7.281 12.797 1 83 72 ARG A C 1
ATOM 580 O O . ARG A 1 72 ? 12.32 -7.25 13.984 1 83 72 ARG A O 1
ATOM 587 N N . ASN A 1 73 ? 12.852 -7.598 11.852 1 79.75 73 ASN A N 1
ATOM 588 C CA . ASN A 1 73 ? 14.195 -8.031 12.195 1 79.75 73 ASN A CA 1
ATOM 589 C C . ASN A 1 73 ? 15.227 -6.941 11.906 1 79.75 73 ASN A C 1
ATOM 591 O O . ASN A 1 73 ? 16.438 -7.211 11.883 1 79.75 73 ASN A O 1
ATOM 595 N N . GLN A 1 74 ? 14.828 -5.738 11.578 1 76.69 74 GLN A N 1
ATOM 596 C CA . GLN A 1 74 ? 15.711 -4.609 11.305 1 76.69 74 GLN A CA 1
ATOM 597 C C . GLN A 1 74 ? 15.859 -3.719 12.539 1 76.69 74 GLN A C 1
ATOM 599 O O . GLN A 1 74 ? 15.047 -3.791 13.461 1 76.69 74 GLN A O 1
ATOM 604 N N . ARG A 1 75 ? 16.922 -2.924 12.57 1 70.81 75 ARG A N 1
ATOM 605 C CA . ARG A 1 75 ? 17.172 -2.018 13.688 1 70.81 75 ARG A CA 1
ATOM 606 C C . ARG A 1 75 ? 16.016 -1.041 13.867 1 70.81 75 ARG A C 1
ATOM 608 O O . ARG A 1 75 ? 15.562 -0.798 14.992 1 70.81 75 ARG A O 1
ATOM 615 N N . TRP A 1 76 ? 15.555 -0.457 12.742 1 72.06 76 TRP A N 1
ATOM 616 C CA . TRP A 1 76 ? 14.328 0.333 12.781 1 72.06 76 TRP A CA 1
ATOM 617 C C . TRP A 1 76 ? 13.156 -0.443 12.172 1 72.06 76 TRP A C 1
ATOM 619 O O . TRP A 1 76 ? 13.242 -0.911 11.039 1 72.06 76 TRP A O 1
ATOM 629 N N . ASN A 1 77 ? 12.117 -0.657 12.93 1 75 77 ASN A N 1
ATOM 630 C CA . ASN A 1 77 ? 11.016 -1.513 12.516 1 75 77 ASN A CA 1
ATOM 631 C C . ASN A 1 77 ? 9.695 -0.753 12.5 1 75 77 ASN A C 1
ATOM 633 O O . ASN A 1 77 ? 8.633 -1.334 12.75 1 75 77 ASN A O 1
ATOM 637 N N . CYS A 1 78 ? 9.766 0.448 12.281 1 75.94 78 CYS A N 1
ATOM 638 C CA . CYS A 1 78 ? 8.578 1.285 12.164 1 75.94 78 CYS A CA 1
ATOM 639 C C . CYS A 1 78 ? 7.863 1.407 13.508 1 75.94 78 CYS A C 1
ATOM 641 O O . CYS A 1 78 ? 6.652 1.631 13.547 1 75.94 78 CYS A O 1
ATOM 643 N N . SER A 1 79 ? 8.672 0.938 14.586 1 67.69 79 SER A N 1
ATOM 644 C CA . SER A 1 79 ? 8.055 0.916 15.906 1 67.69 79 SER A CA 1
ATOM 645 C C . SER A 1 79 ? 7.59 2.307 16.328 1 67.69 79 SER A C 1
ATOM 647 O O . SER A 1 79 ? 8.234 3.307 16 1 67.69 79 SER A O 1
ATOM 649 N N . THR A 1 80 ? 6.352 2.342 16.609 1 57.56 80 THR A N 1
ATOM 650 C CA . THR A 1 80 ? 5.711 3.537 17.156 1 57.56 80 THR A CA 1
ATOM 651 C C . THR A 1 80 ? 5.676 3.492 18.672 1 57.56 80 THR A C 1
ATOM 653 O O . THR A 1 80 ? 5.523 2.422 19.266 1 57.56 80 THR A O 1
ATOM 656 N N . LEU A 1 81 ? 6.609 4.094 19.312 1 50 81 LEU A N 1
ATOM 657 C CA . LEU A 1 81 ? 6.359 4.094 20.75 1 50 81 LEU A CA 1
ATOM 658 C C . LEU A 1 81 ? 5.051 4.801 21.078 1 50 81 LEU A C 1
ATOM 660 O O . LEU A 1 81 ? 4.664 5.75 20.391 1 50 81 LEU A O 1
ATOM 664 N N . ASP A 1 82 ? 4.164 4.078 21.844 1 48.97 82 ASP A N 1
ATOM 665 C CA . ASP A 1 82 ? 2.816 4.484 22.219 1 48.97 82 ASP A CA 1
ATOM 666 C C . ASP A 1 82 ? 2.717 6 22.359 1 48.97 82 ASP A C 1
ATOM 668 O O . ASP A 1 82 ? 1.704 6.598 21.984 1 48.97 82 ASP A O 1
ATOM 672 N N . ARG A 1 83 ? 3.535 6.668 23.094 1 49.5 83 ARG A N 1
ATOM 673 C CA . ARG A 1 83 ? 3.211 8.031 23.5 1 49.5 83 ARG A CA 1
ATOM 674 C C . ARG A 1 83 ? 4.137 9.039 22.844 1 49.5 83 ARG A C 1
ATOM 676 O O . ARG A 1 83 ? 4.117 10.227 23.172 1 49.5 83 ARG A O 1
ATOM 683 N N . ASP A 1 84 ? 4.883 8.578 21.938 1 50.12 84 ASP A N 1
ATOM 684 C CA . ASP A 1 84 ? 5.805 9.586 21.422 1 50.12 84 ASP A CA 1
ATOM 685 C C . ASP A 1 84 ? 5.863 9.555 19.891 1 50.12 84 ASP A C 1
ATOM 687 O O . ASP A 1 84 ? 6.215 8.523 19.312 1 50.12 84 ASP A O 1
ATOM 691 N N . ALA A 1 85 ? 5.227 10.57 19.297 1 52.28 85 ALA A N 1
ATOM 692 C CA . ALA A 1 85 ? 5.242 10.766 17.844 1 52.28 85 ALA A CA 1
ATOM 693 C C . ALA A 1 85 ? 6.66 10.641 17.297 1 52.28 85 ALA A C 1
ATOM 695 O O . ALA A 1 85 ? 6.848 10.289 16.125 1 52.28 85 ALA A O 1
ATOM 696 N N . SER A 1 86 ? 7.586 11.18 18.141 1 51.75 86 SER A N 1
ATOM 697 C CA . SER A 1 86 ? 8.977 11.172 17.688 1 51.75 86 SER A CA 1
ATOM 698 C C . SER A 1 86 ? 9.438 9.766 17.328 1 51.75 86 SER A C 1
ATOM 700 O O . SER A 1 86 ? 10.359 9.586 16.531 1 51.75 86 SER A O 1
ATOM 702 N N . VAL A 1 87 ? 8.789 8.883 17.875 1 49.31 87 VAL A N 1
ATOM 703 C CA . VAL A 1 87 ? 9.273 7.516 17.703 1 49.31 87 VAL A CA 1
ATOM 704 C C . VAL A 1 87 ? 8.812 6.969 16.359 1 49.31 87 VAL A C 1
ATOM 706 O O . VAL A 1 87 ? 9.453 6.086 15.781 1 49.31 87 VAL A O 1
ATOM 709 N N . PHE A 1 88 ? 7.48 7.289 15.922 1 53.62 88 PHE A N 1
ATOM 710 C CA . PHE A 1 88 ? 7.141 6.762 14.609 1 53.62 88 PHE A CA 1
ATOM 711 C C . PHE A 1 88 ? 8.156 7.207 13.57 1 53.62 88 PHE A C 1
ATOM 713 O O . PHE A 1 88 ? 8.477 6.457 12.641 1 53.62 88 PHE A O 1
ATOM 720 N N . GLY A 1 89 ? 8.828 8.422 13.805 1 57.53 89 GLY A N 1
ATOM 721 C CA . GLY A 1 89 ? 9.172 8.852 12.453 1 57.53 89 GLY A CA 1
ATOM 722 C C . GLY A 1 89 ? 10.602 9.336 12.328 1 57.53 89 GLY A C 1
ATOM 723 O O . GLY A 1 89 ? 10.977 10.352 12.914 1 57.53 89 GLY A O 1
ATOM 724 N N . LYS A 1 90 ? 11.414 8.328 12.195 1 62.12 90 LYS A N 1
ATOM 725 C CA . LYS A 1 90 ? 12.742 8.633 11.688 1 62.12 90 LYS A CA 1
ATOM 726 C C . LYS A 1 90 ? 12.664 9.391 10.359 1 62.12 90 LYS A C 1
ATOM 728 O O . LYS A 1 90 ? 11.75 9.164 9.562 1 62.12 90 LYS A O 1
ATOM 733 N N . ALA A 1 91 ? 13.289 10.609 10.461 1 67.62 91 ALA A N 1
ATOM 734 C CA . ALA A 1 91 ? 13.5 11.25 9.164 1 67.62 91 ALA A CA 1
ATOM 735 C C . ALA A 1 91 ? 14.602 10.547 8.375 1 67.62 91 ALA A C 1
ATOM 737 O O . ALA A 1 91 ? 15.625 10.148 8.945 1 67.62 91 ALA A O 1
ATOM 738 N N . MET A 1 92 ? 14.117 10.094 7.32 1 76.25 92 MET A N 1
ATOM 739 C CA . MET A 1 92 ? 15.055 9.398 6.438 1 76.25 92 MET A CA 1
ATOM 740 C C . MET A 1 92 ? 15.359 10.234 5.199 1 76.25 92 MET A C 1
ATOM 742 O O . MET A 1 92 ? 14.469 10.891 4.656 1 76.25 92 MET A O 1
ATOM 746 N N . LEU A 1 93 ? 16.641 10.289 4.934 1 72 93 LEU A N 1
ATOM 747 C CA . LEU A 1 93 ? 17.016 10.992 3.711 1 72 93 LEU A CA 1
ATOM 748 C C . LEU A 1 93 ? 16.453 10.289 2.48 1 72 93 LEU A C 1
ATOM 750 O O . LEU A 1 93 ? 16.531 9.062 2.381 1 72 93 LEU A O 1
ATOM 754 N N . LYS A 1 94 ? 15.953 11.172 1.68 1 74.56 94 LYS A N 1
ATOM 755 C CA . LYS A 1 94 ? 15.508 10.625 0.4 1 74.56 94 LYS A CA 1
ATOM 756 C C . LYS A 1 94 ? 16.672 9.977 -0.353 1 74.56 94 LYS A C 1
ATOM 758 O O . LYS A 1 94 ? 17.797 10.438 -0.278 1 74.56 94 LYS A O 1
ATOM 763 N N . GLY A 1 95 ? 16.453 8.883 -0.95 1 75.12 95 GLY A N 1
ATOM 764 C CA . GLY A 1 95 ? 17.484 8.227 -1.752 1 75.12 95 GLY A CA 1
ATOM 765 C C . GLY A 1 95 ? 17.953 6.91 -1.157 1 75.12 95 GLY A C 1
ATOM 766 O O . GLY A 1 95 ? 18.688 6.164 -1.798 1 75.12 95 GLY A O 1
ATOM 767 N N . SER A 1 96 ? 17.656 6.711 0.045 1 78.94 96 SER A N 1
ATOM 768 C CA . SER A 1 96 ? 17.984 5.414 0.629 1 78.94 96 SER A CA 1
ATOM 769 C C . SER A 1 96 ? 16.906 4.379 0.33 1 78.94 96 SER A C 1
ATOM 771 O O . SER A 1 96 ? 15.758 4.734 0.033 1 78.94 96 SER A O 1
ATOM 773 N N . ARG A 1 97 ? 17.281 3.203 0.391 1 81.62 97 ARG A N 1
ATOM 774 C CA . ARG A 1 97 ? 16.328 2.107 0.189 1 81.62 97 ARG A CA 1
ATOM 775 C C . ARG A 1 97 ? 15.25 2.111 1.262 1 81.62 97 ARG A C 1
ATOM 777 O O . ARG A 1 97 ? 14.078 1.878 0.967 1 81.62 97 ARG A O 1
ATOM 784 N N . GLU A 1 98 ? 15.695 2.424 2.455 1 80.56 98 GLU A N 1
ATOM 785 C CA . GLU A 1 98 ? 14.75 2.447 3.564 1 80.56 98 GLU A CA 1
ATOM 786 C C . GLU A 1 98 ? 13.727 3.564 3.393 1 80.56 98 GLU A C 1
ATOM 788 O O . GLU A 1 98 ? 12.531 3.359 3.615 1 80.56 98 GLU A O 1
ATOM 793 N N . ALA A 1 99 ? 14.234 4.711 2.984 1 85.81 99 ALA A N 1
ATOM 794 C CA . ALA A 1 99 ? 13.336 5.844 2.758 1 85.81 99 ALA A CA 1
ATOM 795 C C . ALA A 1 99 ? 12.352 5.547 1.636 1 85.81 99 ALA A C 1
ATOM 797 O O . ALA A 1 99 ? 11.164 5.887 1.736 1 85.81 99 ALA A O 1
ATOM 798 N N . ALA A 1 100 ? 12.859 4.875 0.626 1 88.31 100 ALA A N 1
ATOM 799 C CA . ALA A 1 100 ? 11.992 4.516 -0.493 1 88.31 100 ALA A CA 1
ATOM 800 C C . ALA A 1 100 ? 10.922 3.52 -0.056 1 88.31 100 ALA A C 1
ATOM 802 O O . ALA A 1 100 ? 9.758 3.639 -0.451 1 88.31 100 ALA A O 1
ATOM 803 N N . PHE A 1 101 ? 11.281 2.621 0.802 1 88.56 101 PHE A N 1
ATOM 804 C CA . PHE A 1 101 ? 10.359 1.614 1.316 1 88.56 101 PHE A CA 1
ATOM 805 C C . PHE A 1 101 ? 9.281 2.26 2.176 1 88.56 101 PHE A C 1
ATOM 807 O O . PHE A 1 101 ? 8.086 2.014 1.972 1 88.56 101 PHE A O 1
ATOM 814 N N . VAL A 1 102 ? 9.648 3.127 3.012 1 88.62 102 VAL A N 1
ATOM 815 C CA . VAL A 1 102 ? 8.719 3.74 3.951 1 88.62 102 VAL A CA 1
ATOM 816 C C . VAL A 1 102 ? 7.785 4.695 3.207 1 88.62 102 VAL A C 1
ATOM 818 O O . VAL A 1 102 ? 6.578 4.73 3.475 1 88.62 102 VAL A O 1
ATOM 821 N N . TYR A 1 103 ? 8.375 5.41 2.342 1 90.88 103 TYR A N 1
ATOM 822 C CA . TYR A 1 103 ? 7.547 6.305 1.543 1 90.88 103 TYR A CA 1
ATOM 823 C C . TYR A 1 103 ? 6.504 5.52 0.754 1 90.88 103 TYR A C 1
ATOM 825 O O . TYR A 1 103 ? 5.332 5.898 0.718 1 90.88 103 TYR A O 1
ATOM 833 N N . ALA A 1 104 ? 6.949 4.426 0.139 1 93.81 104 ALA A N 1
ATOM 834 C CA . ALA A 1 104 ? 6.055 3.639 -0.706 1 93.81 104 ALA A CA 1
ATOM 835 C C . ALA A 1 104 ? 4.949 2.988 0.12 1 93.81 104 ALA A C 1
ATOM 837 O O . ALA A 1 104 ? 3.785 2.98 -0.287 1 93.81 104 ALA A O 1
ATOM 838 N N . ILE A 1 105 ? 5.262 2.488 1.241 1 94.38 105 ILE A N 1
ATOM 839 C CA . ILE A 1 105 ? 4.262 1.874 2.107 1 94.38 105 ILE A CA 1
ATOM 840 C C . ILE A 1 105 ? 3.258 2.93 2.568 1 94.38 105 ILE A C 1
ATOM 842 O O . ILE A 1 105 ? 2.049 2.688 2.576 1 94.38 105 ILE A O 1
ATOM 846 N N . SER A 1 106 ? 3.766 4.125 2.881 1 94.12 106 SER A N 1
ATOM 847 C CA . SER A 1 106 ? 2.914 5.223 3.328 1 94.12 106 SER A CA 1
ATOM 848 C C . SER A 1 106 ? 1.956 5.664 2.227 1 94.12 106 SER A C 1
ATOM 850 O O . SER A 1 106 ? 0.747 5.75 2.447 1 94.12 106 SER A O 1
ATOM 852 N N . SER A 1 107 ? 2.557 5.895 1.125 1 96.12 107 SER A N 1
ATOM 853 C CA . SER A 1 107 ? 1.758 6.375 0.003 1 96.12 107 SER A CA 1
ATOM 854 C C . SER A 1 107 ? 0.72 5.344 -0.422 1 96.12 107 SER A C 1
ATOM 856 O O . SER A 1 107 ? -0.453 5.676 -0.607 1 96.12 107 SER A O 1
ATOM 858 N N . SER A 1 108 ? 1.17 4.094 -0.519 1 97.12 108 SER A N 1
ATOM 859 C CA . SER A 1 108 ? 0.262 3.037 -0.95 1 97.12 108 SER A CA 1
ATOM 860 C C . SER A 1 108 ? -0.873 2.84 0.049 1 97.12 108 SER A C 1
ATOM 862 O O . SER A 1 108 ? -2.029 2.674 -0.342 1 97.12 108 SER A O 1
ATOM 864 N N . ALA A 1 109 ? -0.595 2.883 1.31 1 96.75 109 ALA A N 1
ATOM 865 C CA . ALA A 1 109 ? -1.609 2.734 2.35 1 96.75 109 ALA A CA 1
ATOM 866 C C . ALA A 1 109 ? -2.689 3.807 2.219 1 96.75 109 ALA A C 1
ATOM 868 O O . ALA A 1 109 ? -3.883 3.498 2.238 1 96.75 109 ALA A O 1
ATOM 869 N N . VAL A 1 110 ? -2.264 4.988 2.02 1 97.38 110 VAL A N 1
ATOM 870 C CA . VAL A 1 110 ? -3.176 6.125 1.923 1 97.38 110 VAL A CA 1
ATOM 871 C C . VAL A 1 110 ? -3.982 6.031 0.629 1 97.38 110 VAL A C 1
ATOM 873 O O . VAL A 1 110 ? -5.207 6.156 0.645 1 97.38 110 VAL A O 1
ATOM 876 N N . VAL A 1 111 ? -3.346 5.695 -0.435 1 96.88 111 VAL A N 1
ATOM 877 C CA . VAL A 1 111 ? -4.004 5.633 -1.736 1 96.88 111 VAL A CA 1
ATOM 878 C C . VAL A 1 111 ? -5.047 4.516 -1.733 1 96.88 111 VAL A C 1
ATOM 880 O O . VAL A 1 111 ? -6.172 4.711 -2.195 1 96.88 111 VAL A O 1
ATOM 883 N N . HIS A 1 112 ? -4.711 3.379 -1.189 1 95.31 112 HIS A N 1
ATOM 884 C CA . HIS A 1 112 ? -5.648 2.26 -1.176 1 95.31 112 HIS A CA 1
ATOM 885 C C . HIS A 1 112 ? -6.875 2.58 -0.33 1 95.31 112 HIS A C 1
ATOM 887 O O . HIS A 1 112 ? -8.008 2.322 -0.748 1 95.31 112 HIS A O 1
ATOM 893 N N . ALA A 1 113 ? -6.629 3.148 0.807 1 95.19 113 ALA A N 1
ATOM 894 C CA . ALA A 1 113 ? -7.742 3.441 1.708 1 95.19 113 ALA A CA 1
ATOM 895 C C . ALA A 1 113 ? -8.672 4.496 1.111 1 95.19 113 ALA A C 1
ATOM 897 O O . ALA A 1 113 ? -9.891 4.328 1.115 1 95.19 113 ALA A O 1
ATOM 898 N N . ILE A 1 114 ? -8.102 5.531 0.56 1 94.88 114 ILE A N 1
ATOM 899 C CA . ILE A 1 114 ? -8.914 6.621 0.019 1 94.88 114 ILE A CA 1
ATOM 900 C C . ILE A 1 114 ? -9.602 6.168 -1.262 1 94.88 114 ILE A C 1
ATOM 902 O O . ILE A 1 114 ? -10.781 6.473 -1.482 1 94.88 114 ILE A O 1
ATOM 906 N N . THR A 1 115 ? -8.914 5.422 -2.109 1 92.88 115 THR A N 1
ATOM 907 C CA . THR A 1 115 ? -9.508 4.91 -3.34 1 92.88 115 THR A CA 1
ATOM 908 C C . THR A 1 115 ? -10.711 4.027 -3.033 1 92.88 115 THR A C 1
ATOM 910 O O . THR A 1 115 ? -11.75 4.141 -3.684 1 92.88 115 THR A O 1
ATOM 913 N N . ARG A 1 116 ? -10.594 3.236 -2.057 1 89 116 ARG A N 1
ATOM 914 C CA . ARG A 1 116 ? -11.695 2.355 -1.681 1 89 116 ARG A CA 1
ATOM 915 C C . ARG A 1 116 ? -12.867 3.15 -1.115 1 89 116 ARG A C 1
ATOM 917 O O . ARG A 1 116 ? -14.023 2.861 -1.419 1 89 116 ARG A O 1
ATOM 924 N N . ALA A 1 117 ? -12.523 4.094 -0.296 1 89.94 117 ALA A N 1
ATOM 925 C CA . ALA A 1 117 ? -13.578 4.934 0.262 1 89.94 117 ALA A CA 1
ATOM 926 C C . ALA A 1 117 ? -14.32 5.684 -0.839 1 89.94 117 ALA A C 1
ATOM 928 O O . ALA A 1 117 ? -15.547 5.816 -0.787 1 89.94 117 ALA A O 1
ATOM 929 N N . CYS A 1 118 ? -13.555 6.137 -1.804 1 90.25 118 CYS A N 1
ATOM 930 C CA . CYS A 1 118 ? -14.172 6.793 -2.949 1 90.25 118 CYS A CA 1
ATOM 931 C C . CYS A 1 118 ? -15.094 5.836 -3.701 1 90.25 118 CYS A C 1
ATOM 933 O O . CYS A 1 118 ? -16.219 6.195 -4.059 1 90.25 118 CYS A O 1
ATOM 935 N N . SER A 1 119 ? -14.625 4.633 -3.912 1 84 119 SER A N 1
ATOM 936 C CA . SER A 1 119 ? -15.375 3.639 -4.664 1 84 119 SER A CA 1
ATOM 937 C C . SER A 1 119 ? -16.672 3.27 -3.951 1 84 119 SER A C 1
ATOM 939 O O . SER A 1 119 ? -17.672 2.945 -4.594 1 84 119 SER A O 1
ATOM 941 N N . LYS A 1 120 ? -16.656 3.373 -2.646 1 83 120 LYS A N 1
ATOM 942 C CA . LYS A 1 120 ? -17.828 3.049 -1.843 1 83 120 LYS A CA 1
ATOM 943 C C . LYS A 1 120 ? -18.781 4.242 -1.745 1 83 120 LYS A C 1
ATOM 945 O O . LYS A 1 120 ? -19.875 4.125 -1.206 1 83 120 LYS A O 1
ATOM 950 N N . GLY A 1 121 ? -18.328 5.367 -2.143 1 81.12 121 GLY A N 1
ATOM 951 C CA . GLY A 1 121 ? -19.156 6.555 -2.127 1 81.12 121 GLY A CA 1
ATOM 952 C C . GLY A 1 121 ? -19.203 7.242 -0.773 1 81.12 121 GLY A C 1
ATOM 953 O O . GLY A 1 121 ? -20.125 8 -0.482 1 81.12 121 GLY A O 1
ATOM 954 N N . THR A 1 122 ? -18.203 6.973 0.016 1 83.44 122 THR A N 1
ATOM 955 C CA . THR A 1 122 ? -18.234 7.531 1.362 1 83.44 122 THR A CA 1
ATOM 956 C C . THR A 1 122 ? -17.531 8.891 1.396 1 83.44 122 THR A C 1
ATOM 958 O O . THR A 1 122 ? -17.641 9.625 2.379 1 83.44 122 THR A O 1
ATOM 961 N N . LEU A 1 123 ? -16.812 9.172 0.322 1 87.69 123 LEU A N 1
ATOM 962 C CA . LEU A 1 123 ? -16.141 10.461 0.244 1 87.69 123 LEU A CA 1
ATOM 963 C C . LEU A 1 123 ? -16.875 11.398 -0.714 1 87.69 123 LEU A C 1
ATOM 965 O O . LEU A 1 123 ? -17.266 10.984 -1.811 1 87.69 123 LEU A O 1
ATOM 969 N N . ARG A 1 124 ? -17.078 12.594 -0.358 1 80.31 124 ARG A N 1
ATOM 970 C CA . ARG A 1 124 ? -17.891 13.547 -1.109 1 80.31 124 ARG A CA 1
ATOM 971 C C . ARG A 1 124 ? -17.141 14.062 -2.33 1 80.31 124 ARG A C 1
ATOM 973 O O . ARG A 1 124 ? -17.766 14.375 -3.355 1 80.31 124 ARG A O 1
ATOM 980 N N . ASP A 1 125 ? -15.883 14.133 -2.334 1 78.75 125 ASP A N 1
ATOM 981 C CA . ASP A 1 125 ? -15.117 14.836 -3.359 1 78.75 125 ASP A CA 1
ATOM 982 C C . ASP A 1 125 ? -14.547 13.867 -4.387 1 78.75 125 ASP A C 1
ATOM 984 O O . ASP A 1 125 ? -13.711 14.25 -5.207 1 78.75 125 ASP A O 1
ATOM 988 N N . CYS A 1 126 ? -14.938 12.633 -4.277 1 78.19 126 CYS A N 1
ATOM 989 C CA . CYS A 1 126 ? -14.406 11.75 -5.309 1 78.19 126 CYS A CA 1
ATOM 990 C C . CYS A 1 126 ? -15.523 11.156 -6.156 1 78.19 126 CYS A C 1
ATOM 992 O O . CYS A 1 126 ? -16.672 11.07 -5.707 1 78.19 126 CYS A O 1
ATOM 994 N N . SER A 1 127 ? -15.438 11.383 -7.539 1 70.69 127 SER A N 1
ATOM 995 C CA . SER A 1 127 ? -16.406 10.836 -8.477 1 70.69 127 SER A CA 1
ATOM 996 C C . SER A 1 127 ? -15.719 10.094 -9.617 1 70.69 127 SER A C 1
ATOM 998 O O . SER A 1 127 ? -14.633 10.484 -10.055 1 70.69 127 SER A O 1
ATOM 1000 N N . CYS A 1 128 ? -16.078 8.828 -9.617 1 69.31 128 CYS A N 1
ATOM 1001 C CA . CYS A 1 128 ? -15.602 8.008 -10.727 1 69.31 128 CYS A CA 1
ATOM 1002 C C . CYS A 1 128 ? -16.484 8.18 -11.953 1 69.31 128 CYS A C 1
ATOM 1004 O O . CYS A 1 128 ? -17.719 8.195 -11.844 1 69.31 128 CYS A O 1
ATOM 1006 N N . ASP A 1 129 ? -15.828 8.648 -12.953 1 62.03 129 ASP A N 1
ATOM 1007 C CA . ASP A 1 129 ? -16.5 8.531 -14.242 1 62.03 129 ASP A CA 1
ATOM 1008 C C . ASP A 1 129 ? -16.766 7.074 -14.594 1 62.03 129 ASP A C 1
ATOM 1010 O O . ASP A 1 129 ? -15.836 6.301 -14.828 1 62.03 129 ASP A O 1
ATOM 1014 N N . PRO A 1 130 ? -18.031 6.73 -14.539 1 61.91 130 PRO A N 1
ATOM 1015 C CA . PRO A 1 130 ? -18.375 5.32 -14.742 1 61.91 130 PRO A CA 1
ATOM 1016 C C . PRO A 1 130 ? -17.812 4.758 -16.047 1 61.91 130 PRO A C 1
ATOM 1018 O O . PRO A 1 130 ? -17.641 3.543 -16.172 1 61.91 130 PRO A O 1
ATOM 1021 N N . THR A 1 131 ? -17.547 5.664 -16.969 1 61.03 131 THR A N 1
ATOM 1022 C CA . THR A 1 131 ? -17.062 5.188 -18.25 1 61.03 131 THR A CA 1
ATOM 1023 C C . THR A 1 131 ? -15.609 4.723 -18.141 1 61.03 131 THR A C 1
ATOM 1025 O O . THR A 1 131 ? -15.086 4.059 -19.047 1 61.03 131 THR A O 1
ATOM 1028 N N . LYS A 1 132 ? -15.062 4.961 -17.016 1 59.38 132 LYS A N 1
ATOM 1029 C CA . LYS A 1 132 ? -13.641 4.66 -16.875 1 59.38 132 LYS A CA 1
ATOM 1030 C C . LYS A 1 132 ? -13.422 3.479 -15.938 1 59.38 132 LYS A C 1
ATOM 1032 O O . LYS A 1 132 ? -12.32 3.291 -15.414 1 59.38 132 LYS A O 1
ATOM 1037 N N . MET A 1 133 ? -14.414 2.885 -15.586 1 58.09 133 MET A N 1
ATOM 1038 C CA . MET A 1 133 ? -14.312 1.724 -14.711 1 58.09 133 MET A CA 1
ATOM 1039 C C . MET A 1 133 ? -14.297 0.429 -15.516 1 58.09 133 MET A C 1
ATOM 1041 O O . MET A 1 133 ? -14.93 0.344 -16.562 1 58.09 133 MET A O 1
ATOM 1045 N N . GLY A 1 134 ? -13.32 -0.353 -15.266 1 53.19 134 GLY A N 1
ATOM 1046 C CA . GLY A 1 134 ? -13.555 -1.692 -15.781 1 53.19 134 GLY A CA 1
ATOM 1047 C C . GLY A 1 134 ? -14.828 -2.322 -15.258 1 53.19 134 GLY A C 1
ATOM 1048 O O . GLY A 1 134 ? -15.133 -2.211 -14.062 1 53.19 134 GLY A O 1
ATOM 1049 N N . LYS A 1 135 ? -15.812 -2.51 -16.141 1 52.81 135 LYS A N 1
ATOM 1050 C CA . LYS A 1 135 ? -17.094 -3.111 -15.797 1 52.81 135 LYS A CA 1
ATOM 1051 C C . LYS A 1 135 ? -17.156 -4.57 -16.234 1 52.81 135 LYS A C 1
ATOM 1053 O O . LYS A 1 135 ? -16.516 -4.957 -17.219 1 52.81 135 LYS A O 1
ATOM 1058 N N . GLY A 1 136 ? -17.391 -5.473 -15.156 1 49.12 136 GLY A N 1
ATOM 1059 C CA . GLY A 1 136 ? -17.719 -6.832 -15.562 1 49.12 136 GLY A CA 1
ATOM 1060 C C . GLY A 1 136 ? -19.062 -7.297 -15.039 1 49.12 136 GLY A C 1
ATOM 1061 O O . GLY A 1 136 ? -19.734 -6.57 -14.305 1 49.12 136 GLY A O 1
ATOM 1062 N N . ARG A 1 137 ? -19.75 -8.047 -15.734 1 48.5 137 ARG A N 1
ATOM 1063 C CA . ARG A 1 137 ? -21.016 -8.672 -15.344 1 48.5 137 ARG A CA 1
ATOM 1064 C C . ARG A 1 137 ? -20.828 -10.164 -15.086 1 48.5 137 ARG A C 1
ATOM 1066 O O . ARG A 1 137 ? -20.141 -10.852 -15.844 1 48.5 137 ARG A O 1
ATOM 1073 N N . ASP A 1 138 ? -20.938 -10.531 -13.812 1 43.53 138 ASP A N 1
ATOM 1074 C CA . ASP A 1 138 ? -21.016 -11.977 -13.602 1 43.53 138 ASP A CA 1
ATOM 1075 C C . ASP A 1 138 ? -22.422 -12.406 -13.211 1 43.53 138 ASP A C 1
ATOM 1077 O O . ASP A 1 138 ? -23.375 -11.625 -13.336 1 43.53 138 ASP A O 1
ATOM 1081 N N . LYS A 1 139 ? -22.547 -13.656 -12.992 1 50.22 139 LYS A N 1
ATOM 1082 C CA . LYS A 1 139 ? -23.844 -14.234 -12.656 1 50.22 139 LYS A CA 1
ATOM 1083 C C . LYS A 1 139 ? -24.531 -13.43 -11.555 1 50.22 139 LYS A C 1
ATOM 1085 O O . LYS A 1 139 ? -25.75 -13.5 -11.398 1 50.22 139 LYS A O 1
ATOM 1090 N N . LYS A 1 140 ? -23.703 -12.742 -10.844 1 47.47 140 LYS A N 1
ATOM 1091 C CA . LYS A 1 140 ? -24.25 -12.047 -9.68 1 47.47 140 LYS A CA 1
ATOM 1092 C C . LYS A 1 140 ? -24.5 -10.57 -9.992 1 47.47 140 LYS A C 1
ATOM 1094 O O . LYS A 1 140 ? -25.062 -9.844 -9.164 1 47.47 140 LYS A O 1
ATOM 1099 N N . GLY A 1 141 ? -24.047 -10.18 -11.086 1 47.97 141 GLY A N 1
ATOM 1100 C CA . GLY A 1 141 ? -24.344 -8.828 -11.531 1 47.97 141 GLY A CA 1
ATOM 1101 C C . GLY A 1 141 ? -23.109 -8.109 -12.062 1 47.97 141 GLY A C 1
ATOM 1102 O O . GLY A 1 141 ? -22.141 -8.742 -12.469 1 47.97 141 GLY A O 1
ATOM 1103 N N . ASN A 1 142 ? -23.391 -6.816 -12.172 1 48.97 142 ASN A N 1
ATOM 1104 C CA . ASN A 1 142 ? -22.359 -5.926 -12.695 1 48.97 142 ASN A CA 1
ATOM 1105 C C . ASN A 1 142 ? -21.25 -5.684 -11.672 1 48.97 142 ASN A C 1
ATOM 1107 O O . ASN A 1 142 ? -21.516 -5.586 -10.469 1 48.97 142 ASN A O 1
ATOM 1111 N N . PHE A 1 143 ? -20.094 -6.195 -11.945 1 47.56 143 PHE A N 1
ATOM 1112 C CA . PHE A 1 143 ? -19.016 -5.855 -11.031 1 47.56 143 PHE A CA 1
ATOM 1113 C C . PHE A 1 143 ? -18.016 -4.918 -11.695 1 47.56 143 PHE A C 1
ATOM 1115 O O . PHE A 1 143 ? -17.938 -4.859 -12.93 1 47.56 143 PHE A O 1
ATOM 1122 N N . GLU A 1 144 ? -17.797 -3.965 -10.977 1 50.84 144 GLU A N 1
ATOM 1123 C CA . GLU A 1 144 ? -16.781 -3.004 -11.406 1 50.84 144 GLU A CA 1
ATOM 1124 C C . GLU A 1 144 ? -15.391 -3.414 -10.938 1 50.84 144 GLU A C 1
ATOM 1126 O O . GLU A 1 144 ? -15.234 -3.965 -9.844 1 50.84 144 GLU A O 1
ATOM 1131 N N . TRP A 1 145 ? -14.586 -3.773 -11.844 1 49.78 145 TRP A N 1
ATOM 1132 C CA . TRP A 1 145 ? -13.227 -4.109 -11.422 1 49.78 145 TRP A CA 1
ATOM 1133 C C . TRP A 1 145 ? -12.258 -2.992 -11.766 1 49.78 145 TRP A C 1
ATOM 1135 O O . TRP A 1 145 ? -12.484 -2.23 -12.711 1 49.78 145 TRP A O 1
ATOM 1145 N N . GLY A 1 146 ? -11.211 -2.744 -11.023 1 53.03 146 GLY A N 1
ATOM 1146 C CA . GLY A 1 146 ? -10.125 -1.82 -11.32 1 53.03 146 GLY A CA 1
ATOM 1147 C C . GLY A 1 146 ? -10.352 -0.436 -10.742 1 53.03 146 GLY A C 1
ATOM 1148 O O . GLY A 1 146 ? -9.539 0.47 -10.953 1 53.03 146 GLY A O 1
ATOM 1149 N N . GLY A 1 147 ? -10.961 -0.358 -9.578 1 57.59 147 GLY A N 1
ATOM 1150 C CA . GLY A 1 147 ? -11.234 1.001 -9.133 1 57.59 147 GLY A CA 1
ATOM 1151 C C . GLY A 1 147 ? -11.203 2.012 -10.266 1 57.59 147 GLY A C 1
ATOM 1152 O O . GLY A 1 147 ? -10.531 1.799 -11.273 1 57.59 147 GLY A O 1
ATOM 1153 N N . CYS A 1 148 ? -12.172 2.812 -10.438 1 71.94 148 CYS A N 1
ATOM 1154 C CA . CYS A 1 148 ? -12.164 3.906 -11.398 1 71.94 148 CYS A CA 1
ATOM 1155 C C . CYS A 1 148 ? -10.859 4.699 -11.312 1 71.94 148 CYS A C 1
ATOM 1157 O O . CYS A 1 148 ? -10.422 5.059 -10.219 1 71.94 148 CYS A O 1
ATOM 1159 N N . SER A 1 149 ? -10.125 4.719 -12.406 1 77.94 149 SER A N 1
ATOM 1160 C CA . SER A 1 149 ? -8.844 5.414 -12.492 1 77.94 149 SER A CA 1
ATOM 1161 C C . SER A 1 149 ? -8.906 6.773 -11.797 1 77.94 149 SER A C 1
ATOM 1163 O O . SER A 1 149 ? -7.922 7.219 -11.211 1 77.94 149 SER A O 1
ATOM 1165 N N . ASP A 1 150 ? -10.133 7.309 -11.758 1 81.31 150 ASP A N 1
ATOM 1166 C CA . ASP A 1 150 ? -10.289 8.625 -11.141 1 81.31 150 ASP A CA 1
ATOM 1167 C C . ASP A 1 150 ? -10.195 8.531 -9.625 1 81.31 150 ASP A C 1
ATOM 1169 O O . ASP A 1 150 ? -9.672 9.445 -8.977 1 81.31 150 ASP A O 1
ATOM 1173 N N . ASN A 1 151 ? -10.625 7.441 -9.117 1 89.38 151 ASN A N 1
ATOM 1174 C CA . ASN A 1 151 ? -10.531 7.27 -7.672 1 89.38 151 ASN A CA 1
ATOM 1175 C C . ASN A 1 151 ? -9.086 7.098 -7.219 1 89.38 151 ASN A C 1
ATOM 1177 O O . ASN A 1 151 ? -8.672 7.668 -6.207 1 89.38 151 ASN A O 1
ATOM 1181 N N . VAL A 1 152 ? -8.344 6.391 -8.07 1 91 152 VAL A N 1
ATOM 1182 C CA . VAL A 1 152 ? -6.938 6.188 -7.734 1 91 152 VAL A CA 1
ATOM 1183 C C . VAL A 1 152 ? -6.18 7.512 -7.848 1 91 152 VAL A C 1
ATOM 1185 O O . VAL A 1 152 ? -5.344 7.828 -6.996 1 91 152 VAL A O 1
ATOM 1188 N N . ARG A 1 153 ? -6.523 8.258 -8.844 1 89.62 153 ARG A N 1
ATOM 1189 C CA . ARG A 1 153 ? -5.887 9.562 -9.016 1 89.62 153 ARG A CA 1
ATOM 1190 C C . ARG A 1 153 ? -6.176 10.477 -7.836 1 89.62 153 ARG A C 1
ATOM 1192 O O . ARG A 1 153 ? -5.277 11.164 -7.34 1 89.62 153 ARG A O 1
ATOM 1199 N N . TYR A 1 154 ? -7.418 10.461 -7.461 1 92.38 154 TYR A N 1
ATOM 1200 C CA . TYR A 1 154 ? -7.781 11.266 -6.301 1 92.38 154 TYR A CA 1
ATOM 1201 C C . TYR A 1 154 ? -6.973 10.852 -5.078 1 92.38 154 TYR A C 1
ATOM 1203 O O . TYR A 1 154 ? -6.41 11.703 -4.383 1 92.38 154 TYR A O 1
ATOM 1211 N N . GLY A 1 155 ? -6.953 9.547 -4.82 1 94.94 155 GLY A N 1
ATOM 1212 C CA . GLY A 1 155 ? -6.172 9.031 -3.705 1 94.94 155 GLY A CA 1
ATOM 1213 C C . GLY A 1 155 ? -4.695 9.367 -3.805 1 94.94 155 GLY A C 1
ATOM 1214 O O . GLY A 1 155 ? -4.074 9.758 -2.814 1 94.94 155 GLY A O 1
ATOM 1215 N N . SER A 1 156 ? -4.145 9.305 -5.008 1 94.44 156 SER A N 1
ATOM 1216 C CA . SER A 1 156 ? -2.727 9.586 -5.223 1 94.44 156 SER A CA 1
ATOM 1217 C C . SER A 1 156 ? -2.418 11.062 -5.035 1 94.44 156 SER A C 1
ATOM 1219 O O . SER A 1 156 ? -1.401 11.422 -4.438 1 94.44 156 SER A O 1
ATOM 1221 N N . ASP A 1 157 ? -3.322 11.891 -5.508 1 93.69 157 ASP A N 1
ATOM 1222 C CA . ASP A 1 157 ? -3.127 13.328 -5.348 1 93.69 157 ASP A CA 1
ATOM 1223 C C . ASP A 1 157 ? -3.152 13.727 -3.873 1 93.69 157 ASP A C 1
ATOM 1225 O O . ASP A 1 157 ? -2.293 14.477 -3.412 1 93.69 157 ASP A O 1
ATOM 1229 N N . PHE A 1 158 ? -4.121 13.211 -3.248 1 95.06 158 PHE A N 1
ATOM 1230 C CA . PHE A 1 158 ? -4.211 13.539 -1.83 1 95.06 158 PHE A CA 1
ATOM 1231 C C . PHE A 1 158 ? -2.992 13.023 -1.075 1 95.06 158 PHE A C 1
ATOM 1233 O O . PHE A 1 158 ? -2.436 13.727 -0.227 1 95.06 158 PHE A O 1
ATOM 1240 N N . SER A 1 159 ? -2.627 11.805 -1.347 1 96.38 159 SER A N 1
ATOM 1241 C CA . SER A 1 159 ? -1.469 11.203 -0.695 1 96.38 159 SER A CA 1
ATOM 1242 C C . SER A 1 159 ? -0.219 12.055 -0.894 1 96.38 159 SER A C 1
ATOM 1244 O O . SER A 1 159 ? 0.529 12.297 0.056 1 96.38 159 SER A O 1
ATOM 1246 N N . ARG A 1 160 ? -0.042 12.523 -2.057 1 93.38 160 ARG A N 1
ATOM 1247 C CA . ARG A 1 160 ? 1.122 13.352 -2.348 1 93.38 160 ARG A CA 1
ATOM 1248 C C . ARG A 1 160 ? 1.061 14.672 -1.585 1 93.38 160 ARG A C 1
ATOM 1250 O O . ARG A 1 160 ? 2.049 15.094 -0.981 1 93.38 160 ARG A O 1
ATOM 1257 N N . MET A 1 161 ? -0.073 15.25 -1.623 1 93.44 161 MET A N 1
ATOM 1258 C CA . MET A 1 161 ? -0.242 16.516 -0.923 1 93.44 161 MET A CA 1
ATOM 1259 C C . MET A 1 161 ? 0.031 16.359 0.569 1 93.44 161 MET A C 1
ATOM 1261 O O . MET A 1 161 ? 0.677 17.219 1.182 1 93.44 161 MET A O 1
ATOM 1265 N N . PHE A 1 162 ? -0.404 15.281 1.093 1 95.44 162 PHE A N 1
ATOM 1266 C CA . PHE A 1 162 ? -0.343 15.078 2.537 1 95.44 162 PHE A CA 1
ATOM 1267 C C . PHE A 1 162 ? 1.041 14.602 2.959 1 95.44 162 PHE A C 1
ATOM 1269 O O . PHE A 1 162 ? 1.638 15.156 3.885 1 95.44 162 PHE A O 1
ATOM 1276 N N . ILE A 1 163 ? 1.587 13.617 2.318 1 93.38 163 ILE A N 1
ATOM 1277 C CA . ILE A 1 163 ? 2.814 12.953 2.744 1 93.38 163 ILE A CA 1
ATOM 1278 C C . ILE A 1 163 ? 4.016 13.836 2.42 1 93.38 163 ILE A C 1
ATOM 1280 O O . ILE A 1 163 ? 4.988 13.883 3.18 1 93.38 163 ILE A O 1
ATOM 1284 N N . ASP A 1 164 ? 3.941 14.562 1.346 1 89.31 164 ASP A N 1
ATOM 1285 C CA . ASP A 1 164 ? 5.074 15.391 0.943 1 89.31 164 ASP A CA 1
ATOM 1286 C C . ASP A 1 164 ? 5.027 16.75 1.628 1 89.31 164 ASP A C 1
ATOM 1288 O O . ASP A 1 164 ? 5.918 17.594 1.428 1 89.31 164 ASP A O 1
ATOM 1292 N N . ALA A 1 165 ? 4.023 16.906 2.424 1 89.31 165 ALA A N 1
ATOM 1293 C CA . ALA A 1 165 ? 3.895 18.172 3.119 1 89.31 165 ALA A CA 1
ATOM 1294 C C . ALA A 1 165 ? 5.109 18.453 4 1 89.31 165 ALA A C 1
ATOM 1296 O O . ALA A 1 165 ? 5.578 17.562 4.715 1 89.31 165 ALA A O 1
ATOM 1297 N N . ARG A 1 166 ? 5.695 19.547 3.746 1 73.25 166 ARG A N 1
ATOM 1298 C CA . ARG A 1 166 ? 6.836 19.984 4.547 1 73.25 166 ARG A CA 1
ATOM 1299 C C . ARG A 1 166 ? 6.535 21.281 5.277 1 73.25 166 ARG A C 1
ATOM 1301 O O . ARG A 1 166 ? 5.629 22.016 4.887 1 73.25 166 ARG A O 1
ATOM 1308 N N . GLU A 1 167 ? 7.082 21.172 6.488 1 58.88 167 GLU A N 1
ATOM 1309 C CA . GLU A 1 167 ? 6.969 22.438 7.191 1 58.88 167 GLU A CA 1
ATOM 1310 C C . GLU A 1 167 ? 7.523 23.594 6.348 1 58.88 167 GLU A C 1
ATOM 1312 O O . GLU A 1 167 ? 8.516 23.422 5.633 1 58.88 167 GLU A O 1
ATOM 1317 N N . LYS A 1 168 ? 6.633 24.375 5.871 1 51.47 168 LYS A N 1
ATOM 1318 C CA . LYS A 1 168 ? 7.223 25.594 5.324 1 51.47 168 LYS A CA 1
ATOM 1319 C C . LYS A 1 168 ? 8.477 26 6.0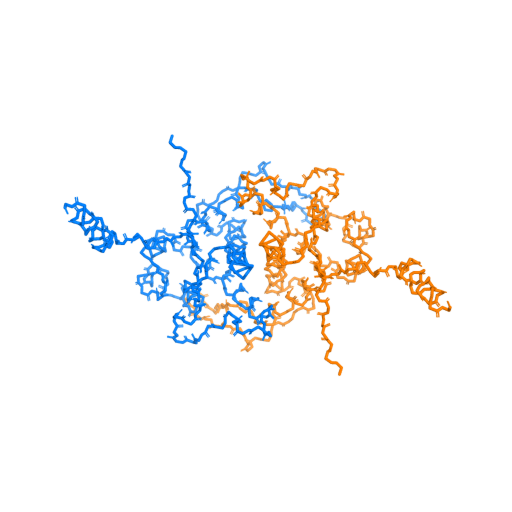94 1 51.47 168 LYS A C 1
ATOM 1321 O O . LYS A 1 168 ? 8.469 26.047 7.324 1 51.47 168 LYS A O 1
ATOM 1326 N N . LYS A 1 169 ? 9.547 25.422 5.629 1 46.72 169 LYS A N 1
ATOM 1327 C CA . LYS A 1 169 ? 10.719 26.016 6.254 1 46.72 169 LYS A CA 1
ATOM 1328 C C . LYS A 1 169 ? 10.406 27.391 6.82 1 46.72 169 LYS A C 1
ATOM 1330 O O . LYS A 1 169 ? 9.93 28.266 6.098 1 46.72 169 LYS A O 1
ATOM 1335 N N . VAL A 1 170 ? 10.008 27.547 7.949 1 39.59 170 VAL A N 1
ATOM 1336 C CA . VAL A 1 170 ? 10.414 28.859 8.43 1 39.59 170 VAL A CA 1
ATOM 1337 C C . VAL A 1 170 ? 11.633 29.344 7.648 1 39.59 170 VAL A C 1
ATOM 1339 O O . VAL A 1 170 ? 12.625 28.625 7.52 1 39.59 170 VAL A O 1
ATOM 1342 N N . ARG A 1 171 ? 11.633 30.109 6.578 1 43 171 ARG A N 1
ATOM 1343 C CA . ARG A 1 171 ? 12.828 30.875 6.262 1 43 171 ARG A CA 1
ATOM 1344 C C . ARG A 1 171 ? 13.766 30.953 7.457 1 43 171 ARG A C 1
ATOM 1346 O O . ARG A 1 171 ? 13.523 31.688 8.406 1 43 171 ARG A O 1
ATOM 1353 N N . ASP A 1 172 ? 14 29.969 8.047 1 35.78 172 ASP A N 1
ATOM 1354 C CA . ASP A 1 172 ? 14.945 30.078 9.156 1 35.78 172 ASP A CA 1
ATOM 1355 C C . ASP A 1 172 ? 15.875 31.266 8.977 1 35.78 172 ASP A C 1
ATOM 1357 O O . ASP A 1 172 ? 16.297 31.578 7.863 1 35.78 172 ASP A O 1
ATOM 1361 N N . ALA A 1 173 ? 15.977 32.125 9.891 1 39.31 173 ALA A N 1
ATOM 1362 C CA . ALA A 1 173 ? 16.891 33.188 10.258 1 39.31 173 ALA A CA 1
ATOM 1363 C C . ALA A 1 173 ? 18.328 32.812 9.898 1 39.31 173 ALA A C 1
ATOM 1365 O O . ALA A 1 173 ? 19.109 33.688 9.492 1 39.31 173 ALA A O 1
ATOM 1366 N N . ARG A 1 174 ? 18.656 31.562 9.961 1 41.06 174 ARG A N 1
ATOM 1367 C CA . ARG A 1 174 ? 20.031 31.156 9.688 1 41.06 174 ARG A CA 1
ATOM 1368 C C . ARG A 1 174 ? 20.297 31.109 8.18 1 41.06 174 ARG A C 1
ATOM 1370 O O . ARG A 1 174 ? 21.391 31.422 7.73 1 41.06 174 ARG A O 1
ATOM 1377 N N . ALA A 1 175 ? 19.344 30.609 7.348 1 41.38 175 ALA A N 1
ATOM 1378 C CA . ALA A 1 175 ? 19.562 30.781 5.914 1 41.38 175 ALA A CA 1
ATOM 1379 C C . ALA A 1 175 ? 19.516 32.25 5.516 1 41.38 175 ALA A C 1
ATOM 1381 O O . ALA A 1 175 ? 20.312 32.688 4.688 1 41.38 175 ALA A O 1
ATOM 1382 N N . LEU A 1 176 ? 18.531 32.875 6.082 1 38.94 176 LEU A N 1
ATOM 1383 C CA . LEU A 1 176 ? 18.625 34.312 6.027 1 38.94 176 LEU A CA 1
ATOM 1384 C C . LEU A 1 176 ? 19.859 34.812 6.762 1 38.94 176 LEU A C 1
ATOM 1386 O O . LEU A 1 176 ? 20.531 35.75 6.297 1 38.94 176 LEU A O 1
ATOM 1390 N N . MET A 1 177 ? 20.156 34.188 7.949 1 39.78 177 MET A N 1
ATOM 1391 C CA . MET A 1 177 ? 21.406 34.5 8.641 1 39.78 177 MET A CA 1
ATOM 1392 C C . MET A 1 177 ? 22.609 34.062 7.816 1 39.78 177 MET A C 1
ATOM 1394 O O . MET A 1 177 ? 23.609 34.75 7.734 1 39.78 177 MET A O 1
ATOM 1398 N N . ASN A 1 178 ? 22.531 32.875 7.227 1 40.22 178 ASN A N 1
ATOM 1399 C CA . ASN A 1 178 ? 23.656 32.469 6.395 1 40.22 178 ASN A CA 1
ATOM 1400 C C . ASN A 1 178 ? 23.719 33.281 5.105 1 40.22 178 ASN A C 1
ATOM 1402 O O . ASN A 1 178 ? 24.812 33.625 4.645 1 40.22 178 ASN A O 1
ATOM 1406 N N . LEU A 1 179 ? 22.594 33.406 4.543 1 41.31 179 LEU A N 1
ATOM 1407 C CA . LEU A 1 179 ? 22.594 34.375 3.451 1 41.31 179 LEU A CA 1
ATOM 1408 C C . LEU A 1 179 ? 23.078 35.75 3.934 1 41.31 179 LEU A C 1
ATOM 1410 O O . LEU A 1 179 ? 23.859 36.406 3.256 1 41.31 179 LEU A O 1
ATOM 1414 N N . HIS A 1 180 ? 22.547 36.125 5.09 1 42 180 HIS A N 1
ATOM 1415 C CA . HIS A 1 180 ? 23 37.344 5.742 1 42 180 HIS A CA 1
ATOM 1416 C C . HIS A 1 180 ? 24.484 37.25 6.113 1 42 180 HIS A C 1
ATOM 1418 O O . HIS A 1 180 ? 25.25 38.188 5.883 1 42 180 HIS A O 1
ATOM 1424 N N . ASN A 1 181 ? 24.859 36.125 6.684 1 44.03 181 ASN A N 1
ATOM 1425 C CA . ASN A 1 181 ? 26.266 35.906 7.039 1 44.03 181 ASN A CA 1
ATOM 1426 C C . ASN A 1 181 ? 27.141 35.781 5.797 1 44.03 181 ASN A C 1
ATOM 1428 O O . ASN A 1 181 ? 28.266 36.25 5.773 1 44.03 181 ASN A O 1
ATOM 1432 N N . ASN A 1 182 ? 26.672 35 4.898 1 44 182 ASN A N 1
ATOM 1433 C CA . ASN A 1 182 ? 27.438 34.906 3.66 1 44 182 ASN A CA 1
ATOM 1434 C C . ASN A 1 182 ? 27.5 36.281 2.949 1 44 182 ASN A C 1
ATOM 1436 O O . ASN A 1 182 ? 28.516 36.594 2.316 1 44 182 ASN A O 1
ATOM 1440 N N . ARG A 1 183 ? 26.438 36.906 3.01 1 42.34 183 ARG A N 1
ATOM 1441 C CA . ARG A 1 183 ? 26.484 38.25 2.498 1 42.34 183 ARG A CA 1
ATOM 1442 C C . ARG A 1 183 ? 27.438 39.125 3.334 1 42.34 183 ARG A C 1
ATOM 1444 O O . ARG A 1 183 ? 28.125 40 2.801 1 42.34 183 ARG A O 1
ATOM 1451 N N . ALA A 1 184 ? 27.344 38.812 4.617 1 41.16 184 ALA A N 1
ATOM 1452 C CA . ALA A 1 184 ? 28.25 39.562 5.492 1 41.16 184 ALA A CA 1
ATOM 1453 C C . ALA A 1 184 ? 29.703 39.125 5.289 1 41.16 184 ALA A C 1
ATOM 1455 O O . ALA A 1 184 ? 30.625 39.906 5.461 1 41.16 184 ALA A O 1
ATOM 1456 N N . GLY A 1 185 ? 29.812 37.781 5.039 1 39.81 185 GLY A N 1
ATOM 1457 C CA . GLY A 1 185 ? 31.188 37.375 4.812 1 39.81 185 GLY A CA 1
ATOM 1458 C C . GLY A 1 185 ? 31.75 37.875 3.502 1 39.81 185 GLY A C 1
ATOM 1459 O O . GLY A 1 185 ? 32.938 37.656 3.211 1 39.81 185 GLY A O 1
ATOM 1460 N N . ARG A 1 186 ? 30.906 38.094 2.566 1 36.94 186 ARG A N 1
ATOM 1461 C CA . ARG A 1 186 ? 31.469 38.594 1.313 1 36.94 186 ARG A CA 1
ATOM 1462 C C . ARG A 1 186 ? 31.828 40.062 1.425 1 36.94 186 ARG A C 1
ATOM 1464 O O . ARG A 1 186 ? 32.281 40.688 0.454 1 36.94 186 ARG A O 1
ATOM 1471 N N . ARG A 1 187 ? 31.641 40.656 2.482 1 32.62 187 ARG A N 1
ATOM 1472 C CA . ARG A 1 187 ? 32.281 41.938 2.512 1 32.62 187 ARG A CA 1
ATOM 1473 C C . ARG A 1 187 ? 33.75 41.812 2.941 1 32.62 187 ARG A C 1
ATOM 1475 O O . ARG A 1 187 ? 34.094 40.906 3.711 1 32.62 187 ARG A O 1
ATOM 1482 N N . MET B 1 1 ? 19.172 -23.656 12.789 1 24.66 1 MET B N 1
ATOM 1483 C CA . MET B 1 1 ? 19.156 -23.422 11.344 1 24.66 1 MET B CA 1
ATOM 1484 C C . MET B 1 1 ? 18.219 -22.266 11 1 24.66 1 MET B C 1
ATOM 1486 O O . MET B 1 1 ? 17.016 -22.344 11.242 1 24.66 1 MET B O 1
ATOM 1490 N N . LYS B 1 2 ? 18.812 -21.094 11.297 1 29.27 2 LYS B N 1
ATOM 1491 C CA . LYS B 1 2 ? 18.141 -19.812 11.117 1 29.27 2 LYS B CA 1
ATOM 1492 C C . LYS B 1 2 ? 17.547 -19.703 9.719 1 29.27 2 LYS B C 1
ATOM 1494 O O . LYS B 1 2 ? 18.25 -19.781 8.719 1 29.27 2 LYS B O 1
ATOM 1499 N N . LYS B 1 3 ? 16.391 -20.266 9.539 1 30.19 3 LYS B N 1
ATOM 1500 C CA . LYS B 1 3 ? 15.578 -20.203 8.336 1 30.19 3 LYS B CA 1
ATOM 1501 C C . LYS B 1 3 ? 15.602 -18.797 7.719 1 30.19 3 LYS B C 1
ATOM 1503 O O . LYS B 1 3 ? 14.898 -17.906 8.195 1 30.19 3 LYS B O 1
ATOM 1508 N N . LYS B 1 4 ? 16.797 -18.375 7.395 1 35.47 4 LYS B N 1
ATOM 1509 C CA . LYS B 1 4 ? 16.922 -17.094 6.691 1 35.47 4 LYS B CA 1
ATOM 1510 C C . LYS B 1 4 ? 15.984 -17.031 5.492 1 35.47 4 LYS B C 1
ATOM 1512 O O . LYS B 1 4 ? 16.109 -17.812 4.555 1 35.47 4 LYS B O 1
ATOM 1517 N N . LEU B 1 5 ? 14.766 -16.891 5.676 1 38.31 5 LEU B N 1
ATOM 1518 C CA . LEU B 1 5 ? 13.922 -16.703 4.504 1 38.31 5 LEU B CA 1
ATOM 1519 C C . LEU B 1 5 ? 14.656 -15.914 3.426 1 38.31 5 LEU B C 1
ATOM 1521 O O . LEU B 1 5 ? 15.055 -14.766 3.652 1 38.31 5 LEU B O 1
ATOM 1525 N N . LYS B 1 6 ? 15.367 -16.531 2.613 1 44.09 6 LYS B N 1
ATOM 1526 C CA . LYS B 1 6 ? 16.156 -16.047 1.485 1 44.09 6 LYS B CA 1
ATOM 1527 C C . LYS B 1 6 ? 15.32 -15.117 0.6 1 44.09 6 LYS B C 1
ATOM 1529 O O . LYS B 1 6 ? 14.359 -15.555 -0.042 1 44.09 6 LYS B O 1
ATOM 1534 N N . LEU B 1 7 ? 15.039 -13.961 1.122 1 50.94 7 LEU B N 1
ATOM 1535 C CA . LEU B 1 7 ? 14.445 -12.891 0.331 1 50.94 7 LEU B CA 1
ATOM 1536 C C . LEU B 1 7 ? 15.078 -12.82 -1.055 1 50.94 7 LEU B C 1
ATOM 1538 O O . LEU B 1 7 ? 16.297 -12.867 -1.187 1 50.94 7 LEU B O 1
ATOM 1542 N N . SER B 1 8 ? 14.305 -13.156 -2.094 1 56.84 8 SER B N 1
ATOM 1543 C CA . SER B 1 8 ? 14.719 -13.023 -3.486 1 56.84 8 SER B CA 1
ATOM 1544 C C . SER B 1 8 ? 15.578 -11.781 -3.689 1 56.84 8 SER B C 1
ATOM 1546 O O . SER B 1 8 ? 15.328 -10.742 -3.08 1 56.84 8 SER B O 1
ATOM 1548 N N . LYS B 1 9 ? 16.656 -12.023 -4.355 1 65 9 LYS B N 1
ATOM 1549 C CA . LYS B 1 9 ? 17.578 -10.938 -4.703 1 65 9 LYS B CA 1
ATOM 1550 C C . LYS B 1 9 ? 16.953 -9.984 -5.719 1 65 9 LYS B C 1
ATOM 1552 O O . LYS B 1 9 ? 17.406 -8.859 -5.891 1 65 9 LYS B O 1
ATOM 1557 N N . TRP B 1 10 ? 15.812 -10.531 -6.293 1 74.06 10 TRP B N 1
ATOM 1558 C CA . TRP B 1 10 ? 15.219 -9.719 -7.352 1 74.06 10 TRP B CA 1
ATOM 1559 C C . TRP B 1 10 ? 13.766 -9.375 -7.023 1 74.06 10 TRP B C 1
ATOM 1561 O O . TRP B 1 10 ? 13.055 -10.172 -6.406 1 74.06 10 TRP B O 1
ATOM 1571 N N . VAL B 1 11 ? 13.484 -8.211 -7.387 1 80.31 11 VAL B N 1
ATOM 1572 C CA . VAL B 1 11 ? 12.086 -7.777 -7.359 1 80.31 11 VAL B CA 1
ATOM 1573 C C . VAL B 1 11 ? 11.516 -7.77 -8.773 1 80.31 11 VAL B C 1
ATOM 1575 O O . VAL B 1 11 ? 12.094 -7.152 -9.68 1 80.31 11 VAL B O 1
ATOM 1578 N N . SER B 1 12 ? 10.555 -8.602 -8.953 1 80.44 12 SER B N 1
ATOM 1579 C CA . SER B 1 12 ? 9.922 -8.648 -10.266 1 80.44 12 SER B CA 1
ATOM 1580 C C . SER B 1 12 ? 8.469 -8.195 -10.188 1 80.44 12 SER B C 1
ATOM 1582 O O . SER B 1 12 ? 7.773 -8.477 -9.211 1 80.44 12 SER B O 1
ATOM 1584 N N . ALA B 1 13 ? 8.047 -7.531 -11.258 1 85.06 13 ALA B N 1
ATOM 1585 C CA . ALA B 1 13 ? 6.664 -7.066 -11.312 1 85.06 13 ALA B CA 1
ATOM 1586 C C . ALA B 1 13 ? 5.902 -7.75 -12.445 1 85.06 13 ALA B C 1
ATOM 1588 O O . ALA B 1 13 ? 4.793 -7.328 -12.789 1 85.06 13 ALA B O 1
ATOM 1589 N N . THR B 1 14 ? 6.473 -8.836 -12.984 1 85.06 14 THR B N 1
ATOM 1590 C CA . THR B 1 14 ? 5.809 -9.516 -14.094 1 85.06 14 THR B CA 1
ATOM 1591 C C . THR B 1 14 ? 4.449 -10.055 -13.656 1 85.06 14 THR B C 1
ATOM 1593 O O . THR B 1 14 ? 3.496 -10.055 -14.438 1 85.06 14 THR B O 1
ATOM 1596 N N . TRP B 1 15 ? 4.336 -10.477 -12.414 1 89.19 15 TRP B N 1
ATOM 1597 C CA . TRP B 1 15 ? 3.107 -11.07 -11.898 1 89.19 15 TRP B CA 1
ATOM 1598 C C . TRP B 1 15 ? 1.991 -10.031 -11.828 1 89.19 15 TRP B C 1
ATOM 1600 O O . TRP B 1 15 ? 0.819 -10.383 -11.672 1 89.19 15 TRP B O 1
ATOM 1610 N N . TRP B 1 16 ? 2.32 -8.711 -12.039 1 89.81 16 TRP B N 1
ATOM 1611 C CA . TRP B 1 16 ? 1.32 -7.648 -12.039 1 89.81 16 TRP B CA 1
ATOM 1612 C C . TRP B 1 16 ? 0.312 -7.848 -13.164 1 89.81 16 TRP B C 1
ATOM 1614 O O . TRP B 1 16 ? -0.772 -7.262 -13.148 1 89.81 16 TRP B O 1
ATOM 1624 N N . PHE B 1 17 ? 0.649 -8.703 -14.102 1 85.88 17 PHE B N 1
ATOM 1625 C CA . PHE B 1 17 ? -0.234 -8.938 -15.234 1 85.88 17 PHE B CA 1
ATOM 1626 C C . PHE B 1 17 ? -1.565 -9.523 -14.766 1 85.88 17 PHE B C 1
ATOM 1628 O O . PHE B 1 17 ? -2.572 -9.414 -15.469 1 85.88 17 PHE B O 1
ATOM 1635 N N . ILE B 1 18 ? -1.607 -10.062 -13.625 1 88.94 18 ILE B N 1
ATOM 1636 C CA . ILE B 1 18 ? -2.826 -10.617 -13.055 1 88.94 18 ILE B CA 1
ATOM 1637 C C . ILE B 1 18 ? -3.896 -9.539 -12.961 1 88.94 18 ILE B C 1
ATOM 1639 O O . ILE B 1 18 ? -5.094 -9.836 -12.953 1 88.94 18 ILE B O 1
ATOM 1643 N N . SER B 1 19 ? -3.457 -8.273 -12.852 1 87.12 19 SER B N 1
ATOM 1644 C CA . SER B 1 19 ? -4.387 -7.16 -12.719 1 87.12 19 SER B CA 1
ATOM 1645 C C . SER B 1 19 ? -5.25 -7.012 -13.969 1 87.12 19 SER B C 1
ATOM 1647 O O . SER B 1 19 ? -6.305 -6.375 -13.93 1 87.12 19 SER B O 1
ATOM 1649 N N . GLN B 1 20 ? -4.82 -7.625 -15.055 1 80.75 20 GLN B N 1
ATOM 1650 C CA . GLN B 1 20 ? -5.523 -7.477 -16.328 1 80.75 20 GLN B CA 1
ATOM 1651 C C . GLN B 1 20 ? -6.461 -8.656 -16.578 1 80.75 20 GLN B C 1
ATOM 1653 O O . GLN B 1 20 ? -7.211 -8.664 -17.547 1 80.75 20 GLN B O 1
ATOM 1658 N N . TYR B 1 21 ? -6.473 -9.594 -15.688 1 83.44 21 TYR B N 1
ATOM 1659 C CA . TYR B 1 21 ? -7.27 -10.797 -15.906 1 83.44 21 TYR B CA 1
ATOM 1660 C C . TYR B 1 21 ? -8.617 -10.695 -15.188 1 83.44 21 TYR B C 1
ATOM 1662 O O . TYR B 1 21 ? -8.68 -10.242 -14.047 1 83.44 21 TYR B O 1
ATOM 1670 N N . PRO B 1 22 ? -9.617 -11.148 -15.852 1 82 22 PRO B N 1
ATOM 1671 C CA . PRO B 1 22 ? -10.953 -11.109 -15.25 1 82 22 PRO B CA 1
ATOM 1672 C C . PRO B 1 22 ? -11.211 -12.281 -14.312 1 82 22 PRO B C 1
ATOM 1674 O O . PRO B 1 22 ? -12.109 -13.094 -14.562 1 82 22 PRO B O 1
ATOM 1677 N N . LEU B 1 23 ? -10.57 -12.312 -13.219 1 82.81 23 LEU B N 1
ATOM 1678 C CA . LEU B 1 23 ? -10.664 -13.422 -12.281 1 82.81 23 LEU B CA 1
ATOM 1679 C C . LEU B 1 23 ? -12.062 -13.531 -11.695 1 82.81 23 LEU B C 1
ATOM 1681 O O . LEU B 1 23 ? -12.523 -14.633 -11.375 1 82.81 23 LEU B O 1
ATOM 1685 N N . HIS B 1 24 ? -12.703 -12.492 -11.555 1 76.88 24 HIS B N 1
ATOM 1686 C CA . HIS B 1 24 ? -14.031 -12.469 -10.945 1 76.88 24 HIS B CA 1
ATOM 1687 C C . HIS B 1 24 ? -15.07 -13.086 -11.875 1 76.88 24 HIS B C 1
ATOM 1689 O O . HIS B 1 24 ? -16.109 -13.57 -11.414 1 76.88 24 HIS B O 1
ATOM 1695 N N . MET B 1 25 ? -14.805 -13.109 -13.148 1 69.56 25 MET B N 1
ATOM 1696 C CA . MET B 1 25 ? -15.781 -13.578 -14.125 1 69.56 25 MET B CA 1
ATOM 1697 C C . MET B 1 25 ? -15.664 -15.086 -14.336 1 69.56 25 MET B C 1
ATOM 1699 O O . MET B 1 25 ? -16.672 -15.781 -14.438 1 69.56 25 MET B O 1
ATOM 1703 N N . VAL B 1 26 ? -14.562 -15.602 -14.422 1 67.06 26 VAL B N 1
ATOM 1704 C CA . VAL B 1 26 ? -14.375 -16.969 -14.898 1 67.06 26 VAL B CA 1
ATOM 1705 C C . VAL B 1 26 ? -14.008 -17.875 -13.727 1 67.06 26 VAL B C 1
ATOM 1707 O O . VAL B 1 26 ? -14.156 -19.094 -13.805 1 67.06 26 VAL B O 1
ATOM 1710 N N . GLY B 1 27 ? -13.75 -17.328 -12.602 1 68.62 27 GLY B N 1
ATOM 1711 C CA . GLY B 1 27 ? -13.234 -18.094 -11.484 1 68.62 27 GLY B CA 1
ATOM 1712 C C . GLY B 1 27 ? -11.719 -18.203 -11.484 1 68.62 27 GLY B C 1
ATOM 1713 O O . GLY B 1 27 ? -11.109 -18.531 -12.5 1 68.62 27 GLY B O 1
ATOM 1714 N N . ALA B 1 28 ? -11.094 -17.906 -10.477 1 70.69 28 ALA B N 1
ATOM 1715 C CA . ALA B 1 28 ? -9.641 -17.828 -10.375 1 70.69 28 ALA B CA 1
ATOM 1716 C C . ALA B 1 28 ? -9 -19.188 -10.641 1 70.69 28 ALA B C 1
ATOM 1718 O O . ALA B 1 28 ? -7.988 -19.266 -11.352 1 70.69 28 ALA B O 1
ATOM 1719 N N . ARG B 1 29 ? -9.609 -20.203 -10.367 1 74.69 29 ARG B N 1
ATOM 1720 C CA . ARG B 1 29 ? -8.992 -21.531 -10.445 1 74.69 29 ARG B CA 1
ATOM 1721 C C . ARG B 1 29 ? -8.734 -21.922 -11.891 1 74.69 29 ARG B C 1
ATOM 1723 O O . ARG B 1 29 ? -7.703 -22.531 -12.203 1 74.69 29 ARG B O 1
ATOM 1730 N N . MET B 1 30 ? -9.602 -21.516 -12.695 1 76.19 30 MET B N 1
ATOM 1731 C CA . MET B 1 30 ? -9.516 -21.922 -14.094 1 76.19 30 MET B CA 1
ATOM 1732 C C . MET B 1 30 ? -8.445 -21.125 -14.828 1 76.19 30 MET B C 1
ATOM 1734 O O . MET B 1 30 ? -7.883 -21.594 -15.82 1 76.19 30 MET B O 1
ATOM 1738 N N . MET B 1 31 ? -8.102 -20.031 -14.297 1 83.81 31 MET B N 1
ATOM 1739 C CA . MET B 1 31 ? -7.234 -19.125 -15.039 1 83.81 31 MET B CA 1
ATOM 1740 C C . MET B 1 31 ? -5.824 -19.125 -14.461 1 83.81 31 MET B C 1
ATOM 1742 O O . MET B 1 31 ? -4.883 -18.641 -15.094 1 83.81 31 MET B O 1
ATOM 1746 N N . CYS B 1 32 ? -5.641 -19.734 -13.336 1 89.56 32 CYS B N 1
ATOM 1747 C CA . CYS B 1 32 ? -4.41 -19.562 -12.57 1 89.56 32 CYS B CA 1
ATOM 1748 C C . CYS B 1 32 ? -3.209 -20.094 -13.344 1 89.56 32 CYS B C 1
ATOM 1750 O O . CYS B 1 32 ? -2.137 -19.484 -13.32 1 89.56 32 CYS B O 1
ATOM 1752 N N . SER B 1 33 ? -3.389 -21.172 -14.07 1 86.56 33 SER B N 1
ATOM 1753 C CA . SER B 1 33 ? -2.273 -21.812 -14.758 1 86.56 33 SER B CA 1
ATOM 1754 C C . SER B 1 33 ? -1.874 -21.031 -16 1 86.56 33 SER B C 1
ATOM 1756 O O . SER B 1 33 ? -0.771 -21.219 -16.531 1 86.56 33 SER B O 1
ATOM 1758 N N . ASN B 1 34 ? -2.682 -20.125 -16.438 1 85.5 34 ASN B N 1
ATOM 1759 C CA . ASN B 1 34 ? -2.441 -19.484 -17.719 1 85.5 34 ASN B CA 1
ATOM 1760 C C . ASN B 1 34 ? -2.172 -18 -17.562 1 85.5 34 ASN B C 1
ATOM 1762 O O . ASN B 1 34 ? -2.146 -17.266 -18.547 1 85.5 34 ASN B O 1
ATOM 1766 N N . ILE B 1 35 ? -1.972 -17.594 -16.438 1 86 35 ILE B N 1
ATOM 1767 C CA . ILE B 1 35 ? -1.681 -16.172 -16.25 1 86 35 ILE B CA 1
ATOM 1768 C C . ILE B 1 35 ? -0.2 -15.906 -16.516 1 86 35 ILE B C 1
ATOM 1770 O O . ILE B 1 35 ? 0.663 -16.375 -15.758 1 86 35 ILE B O 1
ATOM 1774 N N . PRO B 1 36 ? 0.064 -15.156 -17.547 1 83.94 36 PRO B N 1
ATOM 1775 C CA . PRO B 1 36 ? 1.471 -14.867 -17.844 1 83.94 36 PRO B CA 1
ATOM 1776 C C . PRO B 1 36 ? 2.166 -14.117 -16.719 1 83.94 36 PRO B C 1
ATOM 1778 O O . PRO B 1 36 ? 1.537 -13.312 -16.031 1 83.94 36 PRO B O 1
ATOM 1781 N N . GLY B 1 37 ? 3.461 -14.492 -16.578 1 84.62 37 GLY B N 1
ATOM 1782 C CA . GLY B 1 37 ? 4.254 -13.742 -15.609 1 84.62 37 GLY B CA 1
ATOM 1783 C C . GLY B 1 37 ? 4.297 -14.391 -14.234 1 84.62 37 GLY B C 1
ATOM 1784 O O . GLY B 1 37 ? 5.172 -14.078 -13.43 1 84.62 37 GLY B O 1
ATOM 1785 N N . LEU B 1 38 ? 3.287 -15.227 -13.953 1 89.5 38 LEU B N 1
ATOM 1786 C CA . LEU B 1 38 ? 3.32 -15.953 -12.688 1 89.5 38 LEU B CA 1
ATOM 1787 C C . LEU B 1 38 ? 4.312 -17.109 -12.75 1 89.5 38 LEU B C 1
ATOM 1789 O O . LEU B 1 38 ? 4.371 -17.828 -13.75 1 89.5 38 LEU B O 1
ATOM 1793 N N . VAL B 1 39 ? 5.062 -17.266 -11.758 1 90.12 39 VAL B N 1
ATOM 1794 C CA . VAL B 1 39 ? 5.949 -18.422 -11.648 1 90.12 39 VAL B CA 1
ATOM 1795 C C . VAL B 1 39 ? 5.199 -19.594 -11.023 1 90.12 39 VAL B C 1
ATOM 1797 O O . VAL B 1 39 ? 4.062 -19.438 -10.57 1 90.12 39 VAL B O 1
ATOM 1800 N N . GLY B 1 40 ? 5.809 -20.734 -10.969 1 90.75 40 GLY B N 1
ATOM 1801 C CA . GLY B 1 40 ? 5.152 -21.953 -10.539 1 90.75 40 GLY B CA 1
ATOM 1802 C C . GLY B 1 40 ? 4.5 -21.844 -9.172 1 90.75 40 GLY B C 1
ATOM 1803 O O . GLY B 1 40 ? 3.32 -22.156 -9.016 1 90.75 40 GLY B O 1
ATOM 1804 N N . LYS B 1 41 ? 5.23 -21.344 -8.227 1 93.06 41 LYS B N 1
ATOM 1805 C CA . LYS B 1 41 ? 4.711 -21.203 -6.867 1 93.06 41 LYS B CA 1
ATOM 1806 C C . LYS B 1 41 ? 3.52 -20.25 -6.82 1 93.06 41 LYS B C 1
ATOM 1808 O O . LYS B 1 41 ? 2.551 -20.5 -6.098 1 93.06 41 LYS B O 1
ATOM 1813 N N . GLN B 1 42 ? 3.529 -19.203 -7.559 1 94.44 42 GLN B N 1
ATOM 1814 C CA . GLN B 1 42 ? 2.424 -18.25 -7.621 1 94.44 42 GLN B CA 1
ATOM 1815 C C . GLN B 1 42 ? 1.184 -18.891 -8.242 1 94.44 42 GLN B C 1
ATOM 1817 O O . GLN B 1 42 ? 0.067 -18.688 -7.766 1 94.44 42 GLN B O 1
ATOM 1822 N N . LYS B 1 43 ? 1.412 -19.672 -9.266 1 94.25 43 LYS B N 1
ATOM 1823 C CA . LYS B 1 43 ? 0.295 -20.391 -9.875 1 94.25 43 LYS B CA 1
ATOM 1824 C C . LYS B 1 43 ? -0.334 -21.375 -8.898 1 94.25 43 LYS B C 1
ATOM 1826 O O . LYS B 1 43 ? -1.558 -21.516 -8.844 1 94.25 43 LYS B O 1
ATOM 1831 N N . LYS B 1 44 ? 0.513 -22.047 -8.18 1 93.88 44 LYS B N 1
ATOM 1832 C CA . LYS B 1 44 ? 0.017 -22.984 -7.168 1 93.88 44 LYS B CA 1
ATOM 1833 C C . LYS B 1 44 ? -0.808 -22.25 -6.109 1 93.88 44 LYS B C 1
ATOM 1835 O O . LYS B 1 44 ? -1.904 -22.688 -5.758 1 93.88 44 LYS B O 1
ATOM 1840 N N . LEU B 1 45 ? -0.318 -21.141 -5.648 1 94.94 45 LEU B N 1
ATOM 1841 C CA . LEU B 1 45 ? -1.042 -20.344 -4.66 1 94.94 45 LEU B CA 1
ATOM 1842 C C . LEU B 1 45 ? -2.375 -19.859 -5.223 1 94.94 45 LEU B C 1
ATOM 1844 O O . LEU B 1 45 ? -3.381 -19.844 -4.508 1 94.94 45 LEU B O 1
ATOM 1848 N N . CYS B 1 46 ? -2.332 -19.5 -6.441 1 94.94 46 CYS B N 1
ATOM 1849 C CA . CYS B 1 46 ? -3.549 -19.078 -7.125 1 94.94 46 CYS B CA 1
ATOM 1850 C C . CYS B 1 46 ? -4.598 -20.172 -7.117 1 94.94 46 CYS B C 1
ATOM 1852 O O . CYS B 1 46 ? -5.773 -19.922 -6.863 1 94.94 46 CYS B O 1
ATOM 1854 N N . ARG B 1 47 ? -4.227 -21.391 -7.309 1 92.94 47 ARG B N 1
ATOM 1855 C CA . ARG B 1 47 ? -5.145 -22.516 -7.344 1 92.94 47 ARG B CA 1
ATOM 1856 C C . ARG B 1 47 ? -5.664 -22.844 -5.949 1 92.94 47 ARG B C 1
ATOM 1858 O O . ARG B 1 47 ? -6.832 -23.188 -5.781 1 92.94 47 ARG B O 1
ATOM 1865 N N . ILE B 1 48 ? -4.816 -22.688 -5 1 92.19 48 ILE B N 1
ATOM 1866 C CA . ILE B 1 48 ? -5.152 -23.078 -3.633 1 92.19 48 ILE B CA 1
ATOM 1867 C C . ILE B 1 48 ? -6.039 -22.016 -2.996 1 92.19 48 ILE B C 1
ATOM 1869 O O . ILE B 1 48 ? -6.949 -22.344 -2.229 1 92.19 48 ILE B O 1
ATOM 1873 N N . TYR B 1 49 ? -5.777 -20.734 -3.32 1 93.12 49 TYR B N 1
ATOM 1874 C CA . TYR B 1 49 ? -6.488 -19.641 -2.68 1 93.12 49 TYR B CA 1
ATOM 1875 C C . TYR B 1 49 ? -7.199 -18.766 -3.715 1 93.12 49 TYR B C 1
ATOM 1877 O O . TYR B 1 49 ? -6.934 -17.562 -3.814 1 93.12 49 TYR B O 1
ATOM 1885 N N . PRO B 1 50 ? -8.172 -19.297 -4.383 1 91.06 50 PRO B N 1
ATOM 1886 C CA . PRO B 1 50 ? -8.797 -18.531 -5.465 1 91.06 50 PRO B CA 1
ATOM 1887 C C . PRO B 1 50 ? -9.516 -17.281 -4.957 1 91.06 50 PRO B C 1
ATOM 1889 O O . PRO B 1 50 ? -9.547 -16.266 -5.645 1 91.06 50 PRO B O 1
ATOM 1892 N N . ASP B 1 51 ? -10.062 -17.359 -3.766 1 89.81 51 ASP B N 1
ATOM 1893 C CA . ASP B 1 51 ? -10.773 -16.203 -3.225 1 89.81 51 ASP B CA 1
ATOM 1894 C C . ASP B 1 51 ? -9.805 -15.078 -2.879 1 89.81 51 ASP B C 1
ATOM 1896 O O . ASP B 1 51 ? -10.109 -13.906 -3.096 1 89.81 51 ASP B O 1
ATOM 1900 N N . VAL B 1 52 ? -8.664 -15.422 -2.373 1 94.31 52 VAL B N 1
ATOM 1901 C CA . VAL B 1 52 ? -7.656 -14.43 -2.016 1 94.31 52 VAL B CA 1
ATOM 1902 C C . VAL B 1 52 ? -7.141 -13.742 -3.277 1 94.31 52 VAL B C 1
ATOM 1904 O O . VAL B 1 52 ? -6.84 -12.547 -3.26 1 94.31 52 VAL B O 1
ATOM 1907 N N . MET B 1 53 ? -7.148 -14.5 -4.359 1 93.94 53 MET B N 1
ATOM 1908 C CA . MET B 1 53 ? -6.602 -13.969 -5.605 1 93.94 53 MET B CA 1
ATOM 1909 C C . MET B 1 53 ? -7.48 -12.859 -6.156 1 93.94 53 MET B C 1
ATOM 1911 O O . MET B 1 53 ? -6.988 -11.93 -6.797 1 93.94 53 MET B O 1
ATOM 1915 N N . LEU B 1 54 ? -8.766 -12.969 -5.867 1 91.19 54 LEU B N 1
ATOM 1916 C CA . LEU B 1 54 ? -9.664 -11.891 -6.281 1 91.19 54 LEU B CA 1
ATOM 1917 C C . LEU B 1 54 ? -9.289 -10.586 -5.594 1 91.19 54 LEU B C 1
ATOM 1919 O O . LEU B 1 54 ? -9.227 -9.531 -6.238 1 91.19 54 LEU B O 1
ATOM 1923 N N . SER B 1 55 ? -9.016 -10.68 -4.312 1 92.88 55 SER B N 1
ATOM 1924 C CA . SER B 1 55 ? -8.602 -9.508 -3.555 1 92.88 55 SER B CA 1
ATOM 1925 C C . SER B 1 55 ? -7.227 -9.016 -3.998 1 92.88 55 SER B C 1
ATOM 1927 O O . SER B 1 55 ? -7 -7.812 -4.121 1 92.88 55 SER B O 1
ATOM 1929 N N . LEU B 1 56 ? -6.344 -9.969 -4.234 1 95.38 56 LEU B N 1
ATOM 1930 C CA . LEU B 1 56 ? -5.004 -9.625 -4.703 1 95.38 56 LEU B CA 1
ATOM 1931 C C . LEU B 1 56 ? -5.07 -8.844 -6.012 1 95.38 56 LEU B C 1
ATOM 1933 O O . LEU B 1 56 ? -4.41 -7.816 -6.164 1 95.38 56 LEU B O 1
ATOM 1937 N N . ARG B 1 57 ? -5.855 -9.328 -6.887 1 92.62 57 ARG B N 1
ATOM 1938 C CA . ARG B 1 57 ? -6.012 -8.672 -8.18 1 92.62 57 ARG B CA 1
ATOM 1939 C C . ARG B 1 57 ? -6.484 -7.23 -8.008 1 92.62 57 ARG B C 1
ATOM 1941 O O . ARG B 1 57 ? -5.961 -6.316 -8.648 1 92.62 57 ARG B O 1
ATOM 1948 N N . GLU B 1 58 ? -7.441 -7.039 -7.137 1 90.81 58 GLU B N 1
ATOM 1949 C CA . GLU B 1 58 ? -7.965 -5.695 -6.891 1 90.81 58 GLU B CA 1
ATOM 1950 C C . GLU B 1 58 ? -6.883 -4.781 -6.324 1 90.81 58 GLU B C 1
ATOM 1952 O O . GLU B 1 58 ? -6.766 -3.625 -6.734 1 90.81 58 GLU B O 1
ATOM 1957 N N . GLY B 1 59 ? -6.168 -5.297 -5.371 1 94.56 59 GLY B N 1
ATOM 1958 C CA . GLY B 1 59 ? -5.082 -4.527 -4.789 1 94.56 59 GLY B CA 1
ATOM 1959 C C . GLY B 1 59 ? -4.02 -4.133 -5.801 1 94.56 59 GLY B C 1
ATOM 1960 O O . GLY B 1 59 ? -3.568 -2.988 -5.824 1 94.56 59 GLY B O 1
ATOM 1961 N N . VAL B 1 60 ? -3.662 -5.074 -6.602 1 93.38 60 VAL B N 1
ATOM 1962 C CA . VAL B 1 60 ? -2.598 -4.828 -7.57 1 93.38 60 VAL B CA 1
ATOM 1963 C C . VAL B 1 60 ? -3.08 -3.836 -8.625 1 93.38 60 VAL B C 1
ATOM 1965 O O . VAL B 1 60 ? -2.299 -3.023 -9.125 1 93.38 60 VAL B O 1
ATOM 1968 N N . GLN B 1 61 ? -4.309 -3.805 -8.984 1 90.62 61 GLN B N 1
ATOM 1969 C CA . GLN B 1 61 ? -4.848 -2.824 -9.922 1 90.62 61 GLN B CA 1
ATOM 1970 C C . GLN B 1 61 ? -4.641 -1.402 -9.406 1 90.62 61 GLN B C 1
ATOM 1972 O O . GLN B 1 61 ? -4.203 -0.525 -10.156 1 90.62 61 GLN B O 1
ATOM 1977 N N . ILE B 1 62 ? -4.945 -1.245 -8.18 1 92.44 62 ILE B N 1
ATOM 1978 C CA . ILE B 1 62 ? -4.734 0.063 -7.566 1 92.44 62 ILE B CA 1
ATOM 1979 C C . ILE B 1 62 ? -3.24 0.364 -7.496 1 92.44 62 ILE B C 1
ATOM 1981 O O . ILE B 1 62 ? -2.809 1.473 -7.82 1 92.44 62 ILE B O 1
ATOM 1985 N N . GLY B 1 63 ? -2.457 -0.624 -7.066 1 93.44 63 GLY B N 1
ATOM 1986 C CA . GLY B 1 63 ? -1.02 -0.457 -6.93 1 93.44 63 GLY B CA 1
ATOM 1987 C C . GLY B 1 63 ? -0.335 -0.086 -8.234 1 93.44 63 GLY B C 1
ATOM 1988 O O . GLY B 1 63 ? 0.548 0.774 -8.25 1 93.44 63 GLY B O 1
ATOM 1989 N N . VAL B 1 64 ? -0.717 -0.721 -9.289 1 89.62 64 VAL B N 1
ATOM 1990 C CA . VAL B 1 64 ? -0.127 -0.446 -10.594 1 89.62 64 VAL B CA 1
ATOM 1991 C C . VAL B 1 64 ? -0.422 0.996 -11 1 89.62 64 VAL B C 1
ATOM 1993 O O . VAL B 1 64 ? 0.473 1.717 -11.453 1 89.62 64 VAL B O 1
ATOM 1996 N N . LYS B 1 65 ? -1.636 1.41 -10.875 1 88.12 65 LYS B N 1
ATOM 1997 C CA . LYS B 1 65 ? -2.014 2.773 -11.234 1 88.12 65 LYS B CA 1
ATOM 1998 C C . LYS B 1 65 ? -1.27 3.795 -10.375 1 88.12 65 LYS B C 1
ATOM 2000 O O . LYS B 1 65 ? -0.828 4.832 -10.875 1 88.12 65 LYS B O 1
ATOM 2005 N N . GLU B 1 66 ? -1.156 3.449 -9.141 1 91.06 66 GLU B N 1
ATOM 2006 C CA . GLU B 1 66 ? -0.401 4.336 -8.258 1 91.06 66 GLU B CA 1
ATOM 2007 C C . GLU B 1 66 ? 1.06 4.43 -8.688 1 91.06 66 GLU B C 1
ATOM 2009 O O . GLU B 1 66 ? 1.633 5.523 -8.719 1 91.06 66 GLU B O 1
ATOM 2014 N N . CYS B 1 67 ? 1.621 3.311 -8.945 1 89.62 67 CYS B N 1
ATOM 2015 C CA . CYS B 1 67 ? 3.006 3.285 -9.398 1 89.62 67 CYS B CA 1
ATOM 2016 C C . CYS B 1 67 ? 3.184 4.133 -10.656 1 89.62 67 CYS B C 1
ATOM 2018 O O . CYS B 1 67 ? 4.133 4.914 -10.758 1 89.62 67 CYS B O 1
ATOM 2020 N N . GLN B 1 68 ? 2.311 3.998 -11.586 1 86.69 68 GLN B N 1
ATOM 2021 C CA . GLN B 1 68 ? 2.355 4.777 -12.82 1 86.69 68 GLN B CA 1
ATOM 2022 C C . GLN B 1 68 ? 2.238 6.27 -12.531 1 86.69 68 GLN B C 1
ATOM 2024 O O . GLN B 1 68 ? 2.924 7.082 -13.156 1 86.69 68 GLN B O 1
ATOM 2029 N N . PHE B 1 69 ? 1.376 6.539 -11.672 1 85.12 69 PHE B N 1
ATOM 2030 C CA . PHE B 1 69 ? 1.188 7.938 -11.297 1 85.12 69 PHE B CA 1
ATOM 2031 C C . PHE B 1 69 ? 2.451 8.508 -10.664 1 85.12 69 PHE B C 1
ATOM 2033 O O . PHE B 1 69 ? 2.914 9.586 -11.039 1 85.12 69 PHE B O 1
ATOM 2040 N N . GLN B 1 70 ? 3.059 7.781 -9.703 1 86.75 70 GLN B N 1
ATOM 2041 C CA . GLN B 1 70 ? 4.215 8.25 -8.945 1 86.75 70 GLN B CA 1
ATOM 2042 C C . GLN B 1 70 ? 5.453 8.344 -9.836 1 86.75 70 GLN B C 1
ATOM 2044 O O . GLN B 1 70 ? 6.289 9.234 -9.656 1 86.75 70 GLN B O 1
ATOM 2049 N N . LEU B 1 71 ? 5.52 7.484 -10.766 1 84.75 71 LEU B N 1
ATOM 2050 C CA . LEU B 1 71 ? 6.727 7.418 -11.586 1 84.75 71 LEU B CA 1
ATOM 2051 C C . LEU B 1 71 ? 6.457 7.922 -13 1 84.75 71 LEU B C 1
ATOM 2053 O O . LEU B 1 71 ? 7.133 7.516 -13.945 1 84.75 71 LEU B O 1
ATOM 2057 N N . ARG B 1 72 ? 5.457 8.695 -13.164 1 83.56 72 ARG B N 1
ATOM 2058 C CA . ARG B 1 72 ? 4.992 9.117 -14.477 1 83.56 72 ARG B CA 1
ATOM 2059 C C . ARG B 1 72 ? 6.078 9.883 -15.227 1 83.56 72 ARG B C 1
ATOM 2061 O O . ARG B 1 72 ? 6.094 9.914 -16.453 1 83.56 72 ARG B O 1
ATOM 2068 N N . ASN B 1 73 ? 7.012 10.453 -14.508 1 80.12 73 ASN B N 1
ATOM 2069 C CA . ASN B 1 73 ? 8.062 11.234 -15.148 1 80.12 73 ASN B CA 1
ATOM 2070 C C . ASN B 1 73 ? 9.391 10.484 -15.164 1 80.12 73 ASN B C 1
ATOM 2072 O O . ASN B 1 73 ? 10.438 11.078 -15.414 1 80.12 73 ASN B O 1
ATOM 2076 N N . GLN B 1 74 ? 9.438 9.227 -14.812 1 77 74 GLN B N 1
ATOM 2077 C CA . GLN B 1 74 ? 10.633 8.391 -14.812 1 77 74 GLN B CA 1
ATOM 2078 C C . GLN B 1 74 ? 10.719 7.547 -16.078 1 77 74 GLN B C 1
ATOM 2080 O O . GLN B 1 74 ? 9.719 7.367 -16.781 1 77 74 GLN B O 1
ATOM 2085 N N . ARG B 1 75 ? 11.914 7.078 -16.391 1 71.06 75 ARG B N 1
ATOM 2086 C CA . ARG B 1 75 ? 12.125 6.246 -17.562 1 71.06 75 ARG B CA 1
ATOM 2087 C C . ARG B 1 75 ? 11.273 4.984 -17.5 1 71.06 75 ARG B C 1
ATOM 2089 O O . ARG B 1 75 ? 10.648 4.598 -18.5 1 71.06 75 ARG B O 1
ATOM 2096 N N . TRP B 1 76 ? 11.281 4.32 -16.344 1 72.56 76 TRP B N 1
ATOM 2097 C CA . TRP B 1 76 ? 10.344 3.225 -16.125 1 72.56 76 TRP B CA 1
ATOM 2098 C C . TRP B 1 76 ? 9.203 3.662 -15.211 1 72.56 76 TRP B C 1
ATOM 2100 O O . TRP B 1 76 ? 9.43 4.164 -14.109 1 72.56 76 TRP B O 1
ATOM 2110 N N . ASN B 1 77 ? 8.008 3.559 -15.672 1 75.62 77 ASN B N 1
ATOM 2111 C CA . ASN B 1 77 ? 6.852 4.086 -14.953 1 75.62 77 ASN B CA 1
ATOM 2112 C C . ASN B 1 77 ? 5.832 2.992 -14.656 1 75.62 77 ASN B C 1
ATOM 2114 O O . ASN B 1 77 ? 4.629 3.254 -14.617 1 75.62 77 ASN B O 1
ATOM 2118 N N . CYS B 1 78 ? 6.281 1.844 -14.516 1 76.69 78 CYS B N 1
ATOM 2119 C CA . CYS B 1 78 ? 5.438 0.711 -14.148 1 76.69 78 CYS B CA 1
ATOM 2120 C C . CYS B 1 78 ? 4.484 0.352 -15.281 1 76.69 78 CYS B C 1
ATOM 2122 O O . CYS B 1 78 ? 3.424 -0.231 -15.047 1 76.69 78 CYS B O 1
ATOM 2124 N N . SER B 1 79 ? 4.82 1.009 -16.484 1 68.31 79 SER B N 1
ATOM 2125 C CA . SER B 1 79 ? 3.918 0.811 -17.609 1 68.31 79 SER B CA 1
ATOM 2126 C C . SER B 1 79 ? 3.805 -0.665 -17.984 1 68.31 79 SER B C 1
ATOM 2128 O O . SER B 1 79 ? 4.781 -1.411 -17.875 1 68.31 79 SER B O 1
ATOM 2130 N N . THR B 1 80 ? 2.604 -1.094 -17.953 1 57.72 80 THR B N 1
ATOM 2131 C CA . THR B 1 80 ? 2.25 -2.438 -18.391 1 57.72 80 THR B CA 1
ATOM 2132 C C . THR B 1 80 ? 1.83 -2.43 -19.859 1 57.72 80 THR B C 1
ATOM 2134 O O . THR B 1 80 ? 1.246 -1.454 -20.344 1 57.72 80 THR B O 1
ATOM 2137 N N . LEU B 1 81 ? 2.713 -2.736 -20.734 1 50.22 81 LEU B N 1
ATOM 2138 C CA . LEU B 1 81 ? 2.133 -2.834 -22.062 1 50.22 81 LEU B CA 1
ATOM 2139 C C . LEU B 1 81 ? 1.026 -3.883 -22.109 1 50.22 81 LEU B C 1
ATOM 2141 O O . LEU B 1 81 ? 1.091 -4.883 -21.391 1 50.22 81 LEU B O 1
ATOM 2145 N N . ASP B 1 82 ? -0.163 -3.443 -22.656 1 48.88 82 ASP B N 1
ATOM 2146 C CA . ASP B 1 82 ? -1.393 -4.223 -22.75 1 48.88 82 ASP B CA 1
ATOM 2147 C C . ASP B 1 82 ? -1.088 -5.711 -22.922 1 48.88 82 ASP B C 1
ATOM 2149 O O . ASP B 1 82 ? -1.792 -6.562 -22.375 1 48.88 82 ASP B O 1
ATOM 2153 N N . ARG B 1 83 ? -0.273 -6.121 -23.828 1 49.75 83 ARG B N 1
ATOM 2154 C CA . ARG B 1 83 ? -0.282 -7.523 -24.219 1 49.75 83 ARG B CA 1
ATOM 2155 C C . ARG B 1 83 ? 1.013 -8.219 -23.812 1 49.75 83 ARG B C 1
ATOM 2157 O O . ARG B 1 83 ? 1.251 -9.367 -24.188 1 49.75 83 ARG B O 1
ATOM 2164 N N . ASP B 1 84 ? 1.784 -7.543 -23.094 1 49.41 84 ASP B N 1
ATOM 2165 C CA . ASP B 1 84 ? 3.041 -8.242 -22.844 1 49.41 84 ASP B CA 1
ATOM 2166 C C . ASP B 1 84 ? 3.434 -8.148 -21.375 1 49.41 84 ASP B C 1
ATOM 2168 O O . ASP B 1 84 ? 3.596 -7.047 -20.844 1 49.41 84 ASP B O 1
ATOM 2172 N N . ALA B 1 85 ? 3.262 -9.281 -20.672 1 51.81 85 ALA B N 1
ATOM 2173 C CA . ALA B 1 85 ? 3.662 -9.422 -19.281 1 51.81 85 ALA B CA 1
ATOM 2174 C C . ALA B 1 85 ? 5.082 -8.906 -19.047 1 51.81 85 ALA B C 1
ATOM 2176 O O . ALA B 1 85 ? 5.434 -8.5 -17.938 1 51.81 85 ALA B O 1
ATOM 2177 N N . SER B 1 86 ? 5.895 -9.18 -20.094 1 51.47 86 SER B N 1
ATOM 2178 C CA . SER B 1 86 ? 7.297 -8.789 -19.953 1 51.47 86 SER B CA 1
ATOM 2179 C C . SER B 1 86 ? 7.434 -7.309 -19.625 1 51.47 86 SER B C 1
ATOM 2181 O O . SER B 1 86 ? 8.43 -6.891 -19.031 1 51.47 86 SER B O 1
ATOM 2183 N N . VAL B 1 87 ? 6.492 -6.625 -19.953 1 48.84 87 VAL B N 1
ATOM 2184 C CA . VAL B 1 87 ? 6.621 -5.176 -19.828 1 48.84 87 VAL B CA 1
ATOM 2185 C C . VAL B 1 87 ? 6.363 -4.754 -18.391 1 48.84 87 VAL B C 1
ATOM 2187 O O . VAL B 1 87 ? 6.922 -3.762 -17.922 1 48.84 87 VAL B O 1
ATOM 2190 N N . PHE B 1 88 ? 5.301 -5.449 -17.672 1 54.41 88 PHE B N 1
ATOM 2191 C CA . PHE B 1 88 ? 5.18 -5.027 -16.281 1 54.41 88 PHE B CA 1
ATOM 2192 C C . PHE B 1 88 ? 6.496 -5.227 -15.531 1 54.41 88 PHE B C 1
ATOM 2194 O O . PHE B 1 88 ? 6.809 -4.48 -14.602 1 54.41 88 PHE B O 1
ATOM 2201 N N . GLY B 1 89 ? 7.41 -6.102 -16.125 1 58 89 GLY B N 1
ATOM 2202 C CA . GLY B 1 89 ? 8.164 -6.613 -14.992 1 58 89 GLY B CA 1
ATOM 2203 C C . GLY B 1 89 ? 9.664 -6.527 -15.188 1 58 89 GLY B C 1
ATOM 2204 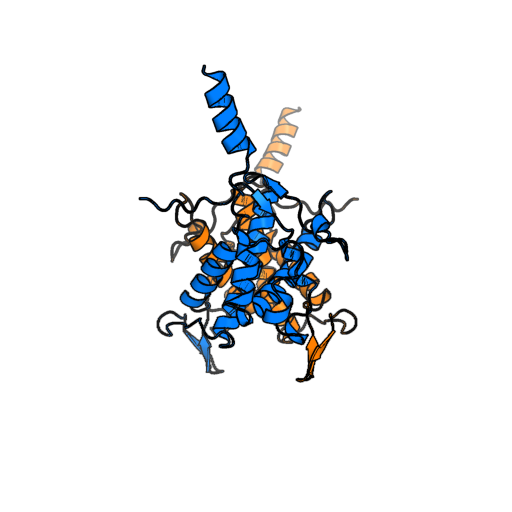O O . GLY B 1 89 ? 10.258 -7.383 -15.844 1 58 89 GLY B O 1
ATOM 2205 N N . LYS B 1 90 ? 10.047 -5.297 -15.172 1 61.91 90 LYS B N 1
ATOM 2206 C CA . LYS B 1 90 ? 11.484 -5.133 -14.984 1 61.91 90 LYS B CA 1
ATOM 2207 C C . LYS B 1 90 ? 11.953 -5.82 -13.703 1 61.91 90 LYS B C 1
ATOM 2209 O O . LYS B 1 90 ? 11.242 -5.824 -12.695 1 61.91 90 LYS B O 1
ATOM 2214 N N . ALA B 1 91 ? 12.859 -6.797 -13.992 1 67.06 91 ALA B N 1
ATOM 2215 C CA . ALA B 1 91 ? 13.547 -7.309 -12.812 1 67.06 91 ALA B CA 1
ATOM 2216 C C . ALA B 1 91 ? 14.547 -6.289 -12.273 1 67.06 91 ALA B C 1
ATOM 2218 O O . ALA B 1 91 ? 15.242 -5.629 -13.047 1 67.06 91 ALA B O 1
ATOM 2219 N N . MET B 1 92 ? 14.219 -5.98 -11.117 1 76.25 92 MET B N 1
ATOM 2220 C CA . MET B 1 92 ? 15.094 -5.02 -10.453 1 76.25 92 MET B CA 1
ATOM 2221 C C . MET B 1 92 ? 15.914 -5.695 -9.359 1 76.25 92 MET B C 1
ATOM 2223 O O . MET B 1 92 ? 15.414 -6.566 -8.648 1 76.25 92 MET B O 1
ATOM 2227 N N . LEU B 1 93 ? 17.188 -5.344 -9.398 1 71.75 93 LEU B N 1
ATOM 2228 C CA . LEU B 1 93 ? 18.031 -5.887 -8.344 1 71.75 93 LEU B CA 1
ATOM 2229 C C . LEU B 1 93 ? 17.594 -5.359 -6.98 1 71.75 93 LEU B C 1
ATOM 2231 O O . LEU B 1 93 ? 17.328 -4.164 -6.828 1 71.75 93 LEU B O 1
ATOM 2235 N N . LYS B 1 94 ? 17.578 -6.328 -6.141 1 74.88 94 LYS B N 1
ATOM 2236 C CA . LYS B 1 94 ? 17.297 -5.93 -4.762 1 74.88 94 LYS B CA 1
ATOM 2237 C C . LYS B 1 94 ? 18.359 -4.949 -4.258 1 74.88 94 LYS B C 1
ATOM 2239 O O . LYS B 1 94 ? 19.531 -5.059 -4.609 1 74.88 94 LYS B O 1
ATOM 2244 N N . GLY B 1 95 ? 17.984 -3.961 -3.574 1 74.94 95 GLY B N 1
ATOM 2245 C CA . GLY B 1 95 ? 18.922 -3.018 -2.99 1 74.94 95 GLY B CA 1
ATOM 2246 C C . GLY B 1 95 ? 18.859 -1.642 -3.627 1 74.94 95 GLY B C 1
ATOM 2247 O O . GLY B 1 95 ? 19.484 -0.697 -3.141 1 74.94 95 GLY B O 1
ATOM 2248 N N . SER B 1 96 ? 18.25 -1.564 -4.719 1 78.94 96 SER B N 1
ATOM 2249 C CA . SER B 1 96 ? 18.062 -0.245 -5.312 1 78.94 96 SER B CA 1
ATOM 2250 C C . SER B 1 96 ? 16.844 0.457 -4.734 1 78.94 96 SER B C 1
ATOM 2252 O O . SER B 1 96 ? 15.945 -0.193 -4.195 1 78.94 96 SER B O 1
ATOM 2254 N N . ARG B 1 97 ? 16.844 1.707 -4.84 1 81.88 97 ARG B N 1
ATOM 2255 C CA . ARG B 1 97 ? 15.711 2.504 -4.383 1 81.88 97 ARG B CA 1
ATOM 2256 C C . ARG B 1 97 ? 14.453 2.16 -5.172 1 81.88 97 ARG B C 1
ATOM 2258 O O . ARG B 1 97 ? 13.359 2.076 -4.602 1 81.88 97 ARG B O 1
ATOM 2265 N N . GLU B 1 98 ? 14.68 1.937 -6.445 1 80.75 98 GLU B N 1
ATOM 2266 C CA . GLU B 1 98 ? 13.539 1.612 -7.301 1 80.75 98 GLU B CA 1
ATOM 2267 C C . GLU B 1 98 ? 12.945 0.259 -6.934 1 80.75 98 GLU B C 1
ATOM 2269 O O . GLU B 1 98 ? 11.719 0.115 -6.855 1 80.75 98 GLU B O 1
ATOM 2274 N N . ALA B 1 99 ? 13.82 -0.689 -6.707 1 85.75 99 ALA B N 1
ATOM 2275 C CA . ALA B 1 99 ? 13.359 -2.02 -6.32 1 85.75 99 ALA B CA 1
ATOM 2276 C C . ALA B 1 99 ? 12.625 -1.976 -4.984 1 85.75 99 ALA B C 1
ATOM 2278 O O . ALA B 1 99 ? 11.602 -2.635 -4.812 1 85.75 99 ALA B O 1
ATOM 2279 N N . ALA B 1 100 ? 13.172 -1.152 -4.105 1 88.38 100 ALA B N 1
ATOM 2280 C CA . ALA B 1 100 ? 12.531 -1.014 -2.801 1 88.38 100 ALA B CA 1
ATOM 2281 C C . ALA B 1 100 ? 11.148 -0.378 -2.93 1 88.38 100 ALA B C 1
ATOM 2283 O O . ALA B 1 100 ? 10.195 -0.803 -2.27 1 88.38 100 ALA B O 1
ATOM 2284 N N . PHE B 1 101 ? 11.055 0.546 -3.812 1 88.25 101 PHE B N 1
ATOM 2285 C CA . PHE B 1 101 ? 9.797 1.237 -4.039 1 88.25 101 PHE B CA 1
ATOM 2286 C C . PHE B 1 101 ? 8.758 0.292 -4.641 1 88.25 101 PHE B C 1
ATOM 2288 O O . PHE B 1 101 ? 7.641 0.19 -4.141 1 88.25 101 PHE B O 1
ATOM 2295 N N . VAL B 1 102 ? 9.117 -0.453 -5.605 1 89.06 102 VAL B N 1
ATOM 2296 C CA . VAL B 1 102 ? 8.195 -1.33 -6.32 1 89.06 102 VAL B CA 1
ATOM 2297 C C . VAL B 1 102 ? 7.777 -2.486 -5.414 1 89.06 102 VAL B C 1
ATOM 2299 O O . VAL B 1 102 ? 6.605 -2.869 -5.391 1 89.06 102 VAL B O 1
ATOM 2302 N N . TYR B 1 103 ? 8.727 -2.969 -4.73 1 90.88 103 TYR B N 1
ATOM 2303 C CA . TYR B 1 103 ? 8.398 -4.035 -3.793 1 90.88 103 TYR B CA 1
ATOM 2304 C C . TYR B 1 103 ? 7.395 -3.553 -2.75 1 90.88 103 TYR B C 1
ATOM 2306 O O . TYR B 1 103 ? 6.418 -4.242 -2.453 1 90.88 103 TYR B O 1
ATOM 2314 N N . ALA B 1 104 ? 7.645 -2.359 -2.217 1 93.75 104 ALA B N 1
ATOM 2315 C CA . ALA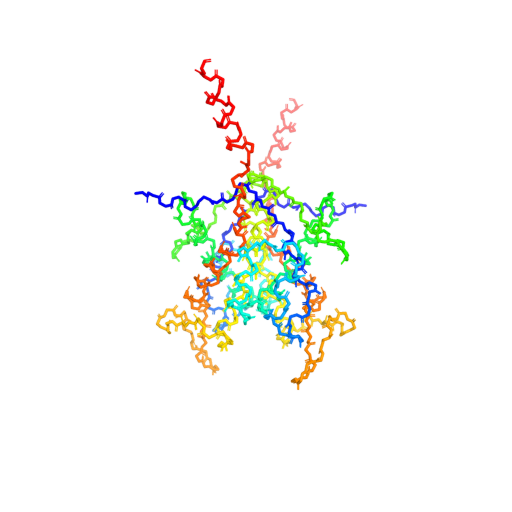 B 1 104 ? 6.797 -1.83 -1.152 1 93.75 104 ALA B CA 1
ATOM 2316 C C . ALA B 1 104 ? 5.387 -1.541 -1.668 1 93.75 104 ALA B C 1
ATOM 2318 O O . ALA B 1 104 ? 4.398 -1.845 -0.996 1 93.75 104 ALA B O 1
ATOM 2319 N N . ILE B 1 105 ? 5.273 -1.014 -2.816 1 94.5 105 ILE B N 1
ATOM 2320 C CA . ILE B 1 105 ? 3.965 -0.733 -3.396 1 94.5 105 ILE B CA 1
ATOM 2321 C C . ILE B 1 105 ? 3.221 -2.043 -3.648 1 94.5 105 ILE B C 1
ATOM 2323 O O . ILE B 1 105 ? 2.027 -2.152 -3.361 1 94.5 105 ILE B O 1
ATOM 2327 N N . SER B 1 106 ? 3.961 -3.055 -4.121 1 94 106 SER B N 1
ATOM 2328 C CA . SER B 1 106 ? 3.371 -4.359 -4.398 1 94 106 SER B CA 1
ATOM 2329 C C . SER B 1 106 ? 2.861 -5.016 -3.119 1 94 106 SER B C 1
ATOM 2331 O O . SER B 1 106 ? 1.706 -5.441 -3.053 1 94 106 SER B O 1
ATOM 2333 N N . SER B 1 107 ? 3.738 -5.035 -2.197 1 96.06 107 SER B N 1
ATOM 2334 C CA . SER B 1 107 ? 3.396 -5.688 -0.937 1 96.06 107 SER B CA 1
ATOM 2335 C C . SER B 1 107 ? 2.242 -4.973 -0.241 1 96.06 107 SER B C 1
ATOM 2337 O O . SER B 1 107 ? 1.286 -5.613 0.201 1 96.06 107 SER B O 1
ATOM 2339 N N . SER B 1 108 ? 2.336 -3.646 -0.2 1 97.06 108 SER B N 1
ATOM 2340 C CA . SER B 1 108 ? 1.297 -2.869 0.47 1 97.06 108 SER B CA 1
ATOM 2341 C C . SER B 1 108 ? -0.05 -3.029 -0.227 1 97.06 108 SER B C 1
ATOM 2343 O O . SER B 1 108 ? -1.081 -3.18 0.431 1 97.06 108 SER B O 1
ATOM 2345 N N . ALA B 1 109 ? -0.0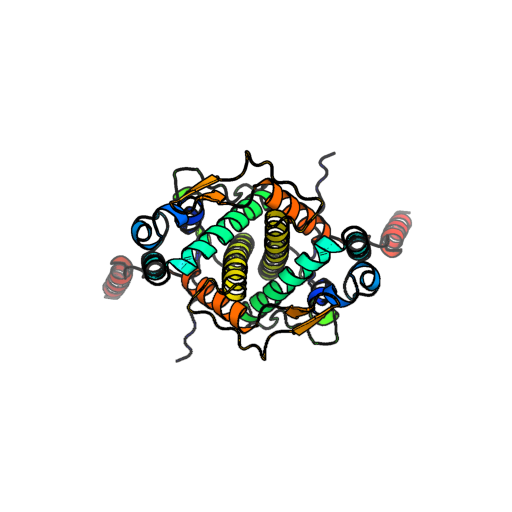75 -3.033 -1.516 1 96.81 109 ALA B N 1
ATOM 2346 C CA . ALA B 1 109 ? -1.307 -3.205 -2.281 1 96.81 109 ALA B CA 1
ATOM 2347 C C . ALA B 1 109 ? -1.981 -4.531 -1.943 1 96.81 109 ALA B C 1
ATOM 2349 O O . ALA B 1 109 ? -3.184 -4.57 -1.671 1 96.81 109 ALA B O 1
ATOM 2350 N N . VAL B 1 110 ? -1.213 -5.539 -1.896 1 97.44 110 VAL B N 1
ATOM 2351 C CA . VAL B 1 110 ? -1.724 -6.879 -1.629 1 97.44 110 VAL B CA 1
ATOM 2352 C C . VAL B 1 110 ? -2.193 -6.973 -0.179 1 97.44 110 VAL B C 1
ATOM 2354 O O . VAL B 1 110 ? -3.305 -7.434 0.091 1 97.44 110 VAL B O 1
ATOM 2357 N N . VAL B 1 111 ? -1.443 -6.449 0.723 1 96.88 111 VAL B N 1
ATOM 2358 C CA . VAL B 1 111 ? -1.764 -6.531 2.145 1 96.88 111 VAL B CA 1
ATOM 2359 C C . VAL B 1 111 ? -3.045 -5.75 2.43 1 96.88 111 VAL B C 1
ATOM 2361 O O . VAL B 1 111 ? -3.93 -6.234 3.139 1 96.88 111 VAL B O 1
ATOM 2364 N N . HIS B 1 112 ? -3.18 -4.578 1.862 1 95.19 112 HIS B N 1
ATOM 2365 C CA . HIS B 1 112 ? -4.367 -3.768 2.111 1 95.19 112 HIS B CA 1
ATOM 2366 C C . HIS B 1 112 ? -5.621 -4.441 1.566 1 95.19 112 HIS B C 1
ATOM 2368 O O . HIS B 1 112 ? -6.645 -4.496 2.248 1 95.19 112 HIS B O 1
ATOM 2374 N N . ALA B 1 113 ? -5.504 -4.957 0.383 1 95.19 113 ALA B N 1
ATOM 2375 C CA . ALA B 1 113 ? -6.672 -5.578 -0.239 1 95.19 113 ALA B CA 1
ATOM 2376 C C . ALA B 1 113 ? -7.102 -6.828 0.525 1 95.19 113 ALA B C 1
ATOM 2378 O O . ALA B 1 113 ? -8.281 -7.008 0.815 1 95.19 113 ALA B O 1
ATOM 2379 N N . ILE B 1 114 ? -6.152 -7.648 0.899 1 94.88 114 ILE B N 1
ATOM 2380 C CA . ILE B 1 114 ? -6.469 -8.898 1.576 1 94.88 114 ILE B CA 1
ATOM 2381 C C . ILE B 1 114 ? -6.941 -8.609 3 1 94.88 114 ILE B C 1
ATOM 2383 O O . ILE B 1 114 ? -7.895 -9.227 3.482 1 94.88 114 ILE B O 1
ATOM 2387 N N . THR B 1 115 ? -6.301 -7.68 3.682 1 92.81 115 THR B N 1
ATOM 2388 C CA . THR B 1 115 ? -6.703 -7.312 5.035 1 92.81 115 THR B CA 1
ATOM 2389 C C . THR B 1 115 ? -8.141 -6.812 5.051 1 92.81 115 THR B C 1
ATOM 2391 O O . THR B 1 115 ? -8.93 -7.184 5.93 1 92.81 115 THR B O 1
ATOM 2394 N N . ARG B 1 116 ? -8.484 -6.043 4.102 1 88.94 116 ARG B N 1
ATOM 2395 C CA . ARG B 1 116 ? -9.844 -5.52 4.023 1 88.94 116 ARG B CA 1
ATOM 2396 C C . ARG B 1 116 ? -10.844 -6.629 3.729 1 88.94 116 ARG B C 1
ATOM 2398 O O . ARG B 1 116 ? -11.93 -6.664 4.309 1 88.94 116 ARG B O 1
ATOM 2405 N N . ALA B 1 117 ? -10.461 -7.461 2.822 1 89.88 117 ALA B N 1
ATOM 2406 C CA . ALA B 1 117 ? -11.344 -8.578 2.502 1 89.88 117 ALA B CA 1
ATOM 2407 C C . ALA B 1 117 ? -11.562 -9.469 3.721 1 89.88 117 ALA B C 1
ATOM 2409 O O . ALA B 1 117 ? -12.68 -9.945 3.957 1 89.88 117 ALA B O 1
ATOM 2410 N N . CYS B 1 118 ? -10.492 -9.664 4.461 1 90.38 118 CYS B N 1
ATOM 2411 C CA . CYS B 1 118 ? -10.617 -10.422 5.699 1 90.38 118 CYS B CA 1
ATOM 2412 C C . CYS B 1 118 ? -11.555 -9.734 6.68 1 90.38 118 CYS B C 1
ATOM 2414 O O . CYS B 1 118 ? -12.414 -10.375 7.277 1 90.38 118 CYS B O 1
ATOM 2416 N N . SER B 1 119 ? -11.406 -8.445 6.816 1 84.12 119 SER B N 1
ATOM 2417 C CA . SER B 1 119 ? -12.203 -7.672 7.758 1 84.12 119 SER B CA 1
ATOM 2418 C C . SER B 1 119 ? -13.68 -7.699 7.383 1 84.12 119 SER B C 1
ATOM 2420 O O . SER B 1 119 ? -14.555 -7.637 8.258 1 84.12 119 SER B O 1
ATOM 2422 N N . LYS B 1 120 ? -13.953 -7.832 6.105 1 83 120 LYS B N 1
ATOM 2423 C CA . LYS B 1 120 ? -15.328 -7.879 5.617 1 83 120 LYS B CA 1
ATOM 2424 C C . LYS B 1 120 ? -15.898 -9.289 5.711 1 83 120 LYS B C 1
ATOM 2426 O O . LYS B 1 120 ? -17.078 -9.5 5.457 1 83 120 LYS B O 1
ATOM 2431 N N . GLY B 1 121 ? -15.055 -10.227 5.953 1 81.31 121 GLY B N 1
ATOM 2432 C CA . GLY B 1 121 ? -15.508 -11.602 6.098 1 81.31 121 GLY B CA 1
ATOM 2433 C C . GLY B 1 121 ? -15.672 -12.32 4.773 1 81.31 121 GLY B C 1
ATOM 2434 O O . GLY B 1 121 ? -16.391 -13.32 4.691 1 81.31 121 GLY B O 1
ATOM 2435 N N . THR B 1 122 ? -15.023 -11.805 3.773 1 83.31 122 THR B N 1
ATOM 2436 C CA . THR B 1 122 ? -15.203 -12.406 2.455 1 83.31 122 THR B CA 1
ATOM 2437 C C . THR B 1 122 ? -14.188 -13.523 2.221 1 83.31 122 THR B C 1
ATOM 2439 O O . THR B 1 122 ? -14.328 -14.312 1.284 1 83.31 122 THR B O 1
ATOM 2442 N N . LEU B 1 123 ? -13.18 -13.547 3.072 1 87.81 123 LEU B N 1
ATOM 2443 C CA . LEU B 1 123 ? -12.18 -14.602 2.955 1 87.81 123 LEU B CA 1
ATOM 2444 C C . LEU B 1 123 ? -12.359 -15.656 4.047 1 87.81 123 LEU B C 1
ATOM 2446 O O . LEU B 1 123 ? -12.555 -15.312 5.215 1 87.81 123 LEU B O 1
ATOM 2450 N N . ARG B 1 124 ? -12.336 -16.875 3.732 1 80.06 124 ARG B N 1
ATOM 2451 C CA . ARG B 1 124 ? -12.648 -17.969 4.648 1 80.06 124 ARG B CA 1
ATOM 2452 C C . ARG B 1 124 ? -11.5 -18.219 5.617 1 80.06 124 ARG B C 1
ATOM 2454 O O . ARG B 1 124 ? -11.719 -18.625 6.758 1 80.06 124 ARG B O 1
ATOM 2461 N N . ASP B 1 125 ? -10.32 -17.953 5.293 1 78.81 125 ASP B N 1
ATOM 2462 C CA . ASP B 1 125 ? -9.164 -18.375 6.07 1 78.81 125 ASP B CA 1
ATOM 2463 C C . ASP B 1 125 ? -8.648 -17.25 6.957 1 78.81 125 ASP B C 1
ATOM 2465 O O . ASP B 1 125 ? -7.559 -17.344 7.527 1 78.81 125 ASP B O 1
ATOM 2469 N N . CYS B 1 126 ? -9.375 -16.188 6.992 1 78.5 126 CYS B N 1
ATOM 2470 C CA . CYS B 1 126 ? -8.875 -15.156 7.887 1 78.5 126 CYS B CA 1
ATOM 2471 C C . CYS B 1 126 ? -9.867 -14.852 9 1 78.5 126 CYS B C 1
ATOM 2473 O O . CYS B 1 126 ? -11.07 -15.109 8.844 1 78.5 126 CYS B O 1
ATOM 2475 N N . SER B 1 127 ? -9.398 -14.992 10.305 1 71.12 127 SER B N 1
ATOM 2476 C CA . SER B 1 127 ? -10.234 -14.703 11.469 1 71.12 127 SER B CA 1
ATOM 2477 C C . SER B 1 127 ? -9.531 -13.742 12.422 1 71.12 127 SER B C 1
ATOM 2479 O O . SER B 1 127 ? -8.305 -13.773 12.555 1 71.12 127 SER B O 1
ATOM 2481 N N . CYS B 1 128 ? -10.242 -12.656 12.57 1 69.88 128 CYS B N 1
ATOM 2482 C CA . CYS B 1 128 ? -9.766 -11.68 13.539 1 69.88 128 CYS B CA 1
ATOM 2483 C C . CYS B 1 128 ? -10.211 -12.047 14.953 1 69.88 128 CYS B C 1
ATOM 2485 O O . CYS B 1 128 ? -11.375 -12.406 15.164 1 69.88 128 CYS B O 1
ATOM 2487 N N . ASP B 1 129 ? -9.227 -12.312 15.727 1 62.44 129 ASP B N 1
ATOM 2488 C CA . ASP B 1 129 ? -9.539 -12.344 17.156 1 62.44 129 ASP B CA 1
ATOM 2489 C C . ASP B 1 129 ? -10.086 -11 17.625 1 62.44 129 ASP B C 1
ATOM 2491 O O . ASP B 1 129 ? -9.359 -10 17.625 1 62.44 129 ASP B O 1
ATOM 2495 N N . PRO B 1 130 ? -11.359 -11 17.922 1 61.81 130 PRO B N 1
ATOM 2496 C CA . PRO B 1 130 ? -11.992 -9.727 18.266 1 61.81 130 PRO B CA 1
ATOM 2497 C C . PRO B 1 130 ? -11.258 -8.984 19.391 1 61.81 130 PRO B C 1
ATOM 2499 O O . PRO B 1 130 ? -11.383 -7.766 19.516 1 61.81 130 PRO B O 1
ATOM 2502 N N . THR B 1 131 ? -10.547 -9.75 20.172 1 60.97 131 THR B N 1
ATOM 2503 C CA . THR B 1 131 ? -9.867 -9.109 21.297 1 60.97 131 THR B CA 1
ATOM 2504 C C . THR B 1 131 ? -8.68 -8.281 20.812 1 60.97 131 THR B C 1
ATOM 2506 O O . THR B 1 131 ? -8.133 -7.469 21.562 1 60.97 131 THR B O 1
ATOM 2509 N N . LYS B 1 132 ? -8.406 -8.422 19.594 1 59.09 132 LYS B N 1
ATOM 2510 C CA . LYS B 1 132 ? -7.211 -7.766 19.078 1 59.09 132 LYS B CA 1
ATOM 2511 C C . LYS B 1 132 ? -7.574 -6.609 18.156 1 59.09 132 LYS B C 1
ATOM 2513 O O . LYS B 1 132 ? -6.746 -6.16 17.359 1 59.09 132 LYS B O 1
ATOM 2518 N N . MET B 1 133 ? -8.758 -6.34 18.109 1 57.81 133 MET B N 1
ATOM 2519 C CA . MET B 1 133 ? -9.203 -5.223 17.281 1 57.81 133 MET B CA 1
ATOM 2520 C C . MET B 1 133 ? -9.297 -3.939 18.094 1 57.81 133 MET B C 1
ATOM 2522 O O . MET B 1 133 ? -9.609 -3.979 19.281 1 57.81 133 MET B O 1
ATOM 2526 N N . GLY B 1 134 ? -8.648 -2.949 17.641 1 52.97 134 GLY B N 1
ATOM 2527 C CA . GLY B 1 134 ? -9.062 -1.696 18.25 1 52.97 134 GLY B CA 1
ATOM 2528 C C . GLY B 1 134 ? -10.555 -1.441 18.141 1 52.97 134 GLY B C 1
ATOM 2529 O O . GLY B 1 134 ? -11.148 -1.677 17.078 1 52.97 134 GLY B O 1
ATOM 2530 N N . LYS B 1 135 ? -11.266 -1.501 19.297 1 52.59 135 LYS B N 1
ATOM 2531 C CA . LYS B 1 135 ? -12.711 -1.274 19.344 1 52.59 135 LYS B CA 1
ATOM 2532 C C . LYS B 1 135 ? -13.023 0.131 19.844 1 52.59 135 LYS B C 1
ATOM 2534 O O . LYS B 1 135 ? -12.25 0.709 20.625 1 52.59 135 LYS B O 1
ATOM 2539 N N . GLY B 1 136 ? -13.797 0.895 18.922 1 48.75 136 GLY B N 1
ATOM 2540 C CA . GLY B 1 136 ? -14.359 2.125 19.453 1 48.75 136 GLY B CA 1
ATOM 2541 C C . GLY B 1 136 ? -15.867 2.188 19.359 1 48.75 136 GLY B C 1
ATOM 2542 O O . GLY B 1 136 ? -16.5 1.279 18.797 1 48.75 136 GLY B O 1
ATOM 2543 N N . ARG B 1 137 ? -16.5 2.727 20.266 1 47.81 137 ARG B N 1
ATOM 2544 C CA . ARG B 1 137 ? -17.938 2.971 20.266 1 47.81 137 ARG B CA 1
ATOM 2545 C C . ARG B 1 137 ? -18.234 4.449 20.031 1 47.81 137 ARG B C 1
ATOM 2547 O O . ARG B 1 137 ? -17.578 5.32 20.609 1 47.81 137 ARG B O 1
ATOM 2554 N N . ASP B 1 138 ? -18.812 4.719 18.859 1 42.25 138 ASP B N 1
ATOM 2555 C CA . ASP B 1 138 ? -19.328 6.082 18.75 1 42.25 138 ASP B CA 1
ATOM 2556 C C . ASP B 1 138 ? -20.859 6.098 18.797 1 42.25 138 ASP B C 1
ATOM 2558 O O . ASP B 1 138 ? -21.484 5.098 19.156 1 42.25 138 ASP B O 1
ATOM 2562 N N . LYS B 1 139 ? -21.391 7.27 18.672 1 49.34 139 LYS B N 1
ATOM 2563 C CA . LYS B 1 139 ? -22.828 7.457 18.75 1 49.34 139 LYS B CA 1
ATOM 2564 C C . LYS B 1 139 ? -23.562 6.449 17.859 1 49.34 139 LYS B C 1
ATOM 2566 O O . LYS B 1 139 ? -24.75 6.191 18.062 1 49.34 139 LYS B O 1
ATOM 2571 N N . LYS B 1 140 ? -22.797 5.98 16.922 1 46.53 140 LYS B N 1
ATOM 2572 C CA . LYS B 1 140 ? -23.453 5.117 15.93 1 46.53 140 LYS B CA 1
ATOM 2573 C C . LYS B 1 140 ? -23.188 3.645 16.234 1 46.53 140 LYS B C 1
ATOM 2575 O O . LYS B 1 140 ? -23.734 2.762 15.57 1 46.53 140 LYS B O 1
ATOM 2580 N N . GLY B 1 141 ? -22.328 3.428 17.125 1 47.22 141 GLY B N 1
ATOM 2581 C CA . GLY B 1 141 ? -22.078 2.066 17.562 1 47.22 141 GLY B CA 1
ATOM 2582 C C . GLY B 1 141 ? -20.609 1.735 17.703 1 47.22 141 GLY B C 1
ATOM 2583 O O . GLY B 1 141 ? -19.781 2.633 17.844 1 47.22 141 GLY B O 1
ATOM 2584 N N . ASN B 1 142 ? -20.469 0.422 17.844 1 48.28 142 ASN B N 1
ATOM 2585 C CA . ASN B 1 142 ? -19.125 -0.125 18.016 1 48.28 142 ASN B CA 1
ATOM 2586 C C . ASN B 1 142 ? -18.344 -0.091 16.719 1 48.28 142 ASN B C 1
ATOM 2588 O O . ASN B 1 142 ? -18.906 -0.312 15.641 1 48.28 142 ASN B O 1
ATOM 2592 N N . PHE B 1 143 ? -17.359 0.733 16.672 1 47.03 143 PHE B N 1
ATOM 2593 C CA . PHE B 1 143 ? -16.516 0.673 15.469 1 47.03 143 PHE B CA 1
ATOM 2594 C C . PHE B 1 143 ? -15.156 0.07 15.789 1 47.03 143 PHE B C 1
ATOM 2596 O O . PHE B 1 143 ? -14.719 0.083 16.953 1 47.03 143 PHE B O 1
ATOM 2603 N N . GLU B 1 144 ? -14.898 -0.805 15 1 50.66 144 GLU B N 1
ATOM 2604 C CA . GLU B 1 144 ? -13.586 -1.439 15.086 1 50.66 144 GLU B CA 1
ATOM 2605 C C . GLU B 1 144 ? -12.547 -0.669 14.273 1 50.66 144 GLU B C 1
ATOM 2607 O O . GLU B 1 144 ? -12.859 -0.125 13.211 1 50.66 144 GLU B O 1
ATOM 2612 N N . TRP B 1 145 ? -11.656 -0.074 14.945 1 49.59 145 TRP B N 1
ATOM 2613 C CA . TRP B 1 145 ? -10.617 0.62 14.188 1 49.59 145 TRP B CA 1
ATOM 2614 C C . TRP B 1 145 ? -9.312 -0.166 14.195 1 49.59 145 TRP B C 1
ATOM 2616 O O . TRP B 1 145 ? -9.047 -0.926 15.133 1 49.59 145 TRP B O 1
ATOM 2626 N N . GLY B 1 146 ? -8.469 -0.102 13.172 1 53.06 146 GLY B N 1
ATOM 2627 C CA . GLY B 1 146 ? -7.133 -0.67 13.109 1 53.06 146 GLY B CA 1
ATOM 2628 C C . GLY B 1 146 ? -7.117 -2.102 12.609 1 53.06 146 GLY B C 1
ATOM 2629 O O . GLY B 1 146 ? -6.07 -2.756 12.617 1 53.06 146 GLY B O 1
ATOM 2630 N N . GLY B 1 147 ? -7.93 -2.406 11.531 1 58.03 147 GLY B N 1
ATOM 2631 C CA . GLY B 1 147 ? -7.93 -3.803 11.133 1 58.03 147 GLY B CA 1
ATOM 2632 C C . GLY B 1 147 ? -7.363 -4.73 12.188 1 58.03 147 GLY B C 1
ATOM 2633 O O . GLY B 1 147 ? -6.547 -4.312 13.016 1 58.03 147 GLY B O 1
ATOM 2634 N N . CYS B 1 148 ? -8.023 -5.738 12.562 1 72.56 148 CYS B N 1
ATOM 2635 C CA . CYS B 1 148 ? -7.5 -6.762 13.461 1 72.56 148 CYS B CA 1
ATOM 2636 C C . CYS B 1 148 ? -6.094 -7.184 13.047 1 72.56 148 CYS B C 1
ATOM 2638 O O . CYS B 1 148 ? -5.84 -7.445 11.867 1 72.56 148 CYS B O 1
ATOM 2640 N N . SER B 1 149 ? -5.148 -6.977 13.953 1 78 149 SER B N 1
ATOM 2641 C CA . SER B 1 149 ? -3.746 -7.297 13.711 1 78 149 SER B CA 1
ATOM 2642 C C . SER B 1 149 ? -3.598 -8.648 13.016 1 78 149 SER B C 1
ATOM 2644 O O . SER B 1 149 ? -2.695 -8.828 12.195 1 78 149 SER B O 1
ATOM 2646 N N . ASP B 1 150 ? -4.598 -9.508 13.258 1 81.62 150 ASP B N 1
ATOM 2647 C CA . ASP B 1 150 ? -4.527 -10.836 12.656 1 81.62 150 ASP B CA 1
ATOM 2648 C C . ASP B 1 150 ? -4.824 -10.773 11.156 1 81.62 150 ASP B C 1
ATOM 2650 O O . ASP B 1 150 ? -4.246 -11.531 10.375 1 81.62 150 ASP B O 1
ATOM 2654 N N . ASN B 1 151 ? -5.652 -9.875 10.805 1 89.31 151 ASN B N 1
ATOM 2655 C CA . ASN B 1 151 ? -5.957 -9.734 9.391 1 89.31 151 ASN B CA 1
ATOM 2656 C C . ASN B 1 151 ? -4.766 -9.18 8.609 1 89.31 151 ASN B C 1
ATOM 2658 O O . ASN B 1 151 ? -4.465 -9.648 7.512 1 89.31 151 ASN B O 1
ATOM 2662 N N . VAL B 1 152 ? -4.062 -8.266 9.281 1 90.75 152 VAL B N 1
ATOM 2663 C CA . VAL B 1 152 ? -2.889 -7.691 8.633 1 90.75 152 VAL B CA 1
ATOM 2664 C C . VAL B 1 152 ? -1.794 -8.75 8.516 1 90.75 152 VAL B C 1
ATOM 2666 O O . VAL B 1 152 ? -1.128 -8.852 7.484 1 90.75 152 VAL B O 1
ATOM 2669 N N . ARG B 1 153 ? -1.681 -9.516 9.547 1 89.31 153 ARG B N 1
ATOM 2670 C CA . ARG B 1 153 ? -0.688 -10.586 9.523 1 89.31 153 ARG B CA 1
ATOM 2671 C C . ARG B 1 153 ? -0.986 -11.586 8.406 1 89.31 153 ARG B C 1
ATOM 2673 O O . ARG B 1 153 ? -0.079 -12.016 7.691 1 89.31 153 ARG B O 1
ATOM 2680 N N . TYR B 1 154 ? -2.232 -11.93 8.344 1 92.44 154 TYR B N 1
ATOM 2681 C CA . TYR B 1 154 ? -2.625 -12.844 7.273 1 92.44 154 TYR B CA 1
ATOM 2682 C C . TYR B 1 154 ? -2.277 -12.258 5.91 1 92.44 154 TYR B C 1
ATOM 2684 O O . TYR B 1 154 ? -1.688 -12.945 5.07 1 92.44 154 TYR B O 1
ATOM 2692 N N . GLY B 1 155 ? -2.676 -11.008 5.691 1 94.81 155 GLY B N 1
ATOM 2693 C CA . GLY B 1 155 ? -2.361 -10.344 4.438 1 94.81 155 GLY B CA 1
ATOM 2694 C C . GLY B 1 155 ? -0.871 -10.25 4.172 1 94.81 155 GLY B C 1
ATOM 2695 O O . GLY B 1 155 ? -0.421 -10.492 3.047 1 94.81 155 GLY B O 1
ATOM 2696 N N . SER B 1 156 ? -0.081 -9.992 5.203 1 94.12 156 SER B N 1
ATOM 2697 C CA . SER B 1 156 ? 1.366 -9.859 5.066 1 94.12 156 SER B CA 1
ATOM 2698 C C . SER B 1 156 ? 2.018 -11.203 4.754 1 94.12 156 SER B C 1
ATOM 2700 O O . SER B 1 156 ? 2.914 -11.281 3.91 1 94.12 156 SER B O 1
ATOM 2702 N N . ASP B 1 157 ? 1.521 -12.219 5.406 1 93.62 157 ASP B N 1
ATOM 2703 C CA . ASP B 1 157 ? 2.066 -13.547 5.152 1 93.62 157 ASP B CA 1
ATOM 2704 C C . ASP B 1 157 ? 1.796 -13.992 3.717 1 93.62 157 ASP B C 1
ATOM 2706 O O . ASP B 1 157 ? 2.691 -14.5 3.039 1 93.62 157 ASP B O 1
ATOM 2710 N N . PHE B 1 158 ? 0.605 -13.789 3.352 1 95.31 158 PHE B N 1
ATOM 2711 C CA . PHE B 1 158 ? 0.276 -14.18 1.985 1 95.31 158 PHE B CA 1
ATOM 2712 C C . PHE B 1 158 ? 1.088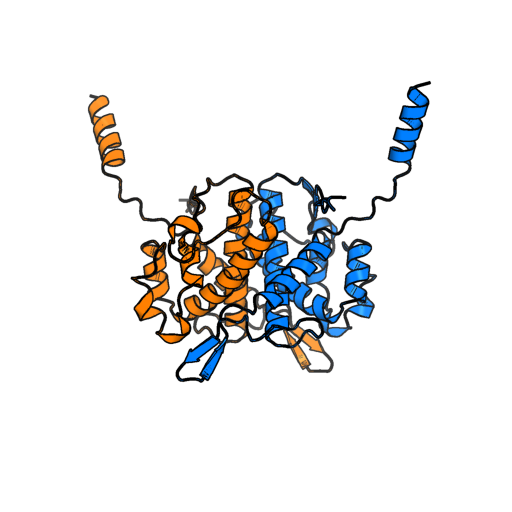 -13.367 0.982 1 95.31 158 PHE B C 1
ATOM 2714 O O . PHE B 1 158 ? 1.599 -13.914 0.002 1 95.31 158 PHE B O 1
ATOM 2721 N N . SER B 1 159 ? 1.147 -12.094 1.202 1 96.31 159 SER B N 1
ATOM 2722 C CA . SER B 1 159 ? 1.902 -11.211 0.316 1 96.31 159 SER B CA 1
ATOM 2723 C C . SER B 1 159 ? 3.35 -11.672 0.182 1 96.31 159 SER B C 1
ATOM 2725 O O . SER B 1 159 ? 3.889 -11.734 -0.925 1 96.31 159 SER B O 1
ATOM 2727 N N . ARG B 1 160 ? 3.92 -12.031 1.262 1 93.31 160 ARG B N 1
ATOM 2728 C CA . ARG B 1 160 ? 5.305 -12.492 1.241 1 93.31 160 ARG B CA 1
ATOM 2729 C C . ARG B 1 160 ? 5.434 -13.805 0.472 1 93.31 160 ARG B C 1
ATOM 2731 O O . ARG B 1 160 ? 6.328 -13.953 -0.363 1 93.31 160 ARG B O 1
ATOM 2738 N N . MET B 1 161 ? 4.543 -14.664 0.759 1 93.69 161 MET B N 1
ATOM 2739 C CA . MET B 1 161 ? 4.574 -15.953 0.075 1 93.69 161 MET B CA 1
ATOM 2740 C C . MET B 1 161 ? 4.426 -15.773 -1.432 1 93.69 161 MET B C 1
ATOM 2742 O O . MET B 1 161 ? 5.109 -16.438 -2.209 1 93.69 161 MET B O 1
ATOM 2746 N N . PHE B 1 162 ? 3.621 -14.867 -1.79 1 95.44 162 PHE B N 1
ATOM 2747 C CA . PHE B 1 162 ? 3.281 -14.703 -3.199 1 95.44 162 PHE B CA 1
ATOM 2748 C C . PHE B 1 162 ? 4.336 -13.875 -3.92 1 95.44 162 PHE B C 1
ATOM 2750 O O . PHE B 1 162 ? 4.828 -14.273 -4.977 1 95.44 162 PHE B O 1
ATOM 2757 N N . ILE B 1 163 ? 4.723 -12.766 -3.408 1 93.31 163 ILE B N 1
ATOM 2758 C CA . ILE B 1 163 ? 5.578 -11.805 -4.09 1 93.31 163 ILE B CA 1
ATOM 2759 C C . ILE B 1 163 ? 7.02 -12.305 -4.094 1 93.31 163 ILE B C 1
ATOM 2761 O O . ILE B 1 163 ? 7.758 -12.094 -5.059 1 93.31 163 ILE B O 1
ATOM 2765 N N . ASP B 1 164 ? 7.402 -12.992 -3.059 1 89.44 164 ASP B N 1
ATOM 2766 C CA . ASP B 1 164 ? 8.781 -13.461 -2.965 1 89.44 164 ASP B CA 1
ATOM 2767 C C . ASP B 1 164 ? 8.953 -14.805 -3.666 1 89.44 164 ASP B C 1
ATOM 2769 O O . ASP B 1 164 ? 10.062 -15.352 -3.711 1 89.44 164 ASP B O 1
ATOM 2773 N N . ALA B 1 165 ? 7.859 -15.234 -4.215 1 89.19 165 ALA B N 1
ATOM 2774 C CA . ALA B 1 165 ? 7.93 -16.516 -4.902 1 89.19 165 ALA B CA 1
ATOM 2775 C C . ALA B 1 165 ? 8.938 -16.469 -6.051 1 89.19 165 ALA B C 1
ATOM 2777 O O . ALA B 1 165 ? 8.945 -15.516 -6.832 1 89.19 165 ALA B O 1
ATOM 2778 N N . ARG B 1 166 ? 9.867 -17.344 -5.965 1 72.62 166 ARG B N 1
ATOM 2779 C CA . ARG B 1 166 ? 10.867 -17.453 -7.023 1 72.62 166 ARG B CA 1
ATOM 2780 C C . ARG B 1 166 ? 10.766 -18.797 -7.73 1 72.62 166 ARG B C 1
ATOM 2782 O O . ARG B 1 166 ? 10.203 -19.75 -7.184 1 72.62 166 ARG B O 1
ATOM 2789 N N . GLU B 1 167 ? 10.977 -18.547 -9.047 1 58.28 167 GLU B N 1
ATOM 2790 C CA . GLU B 1 167 ? 11.062 -19.812 -9.758 1 58.28 167 GLU B CA 1
ATOM 2791 C C . GLU B 1 167 ? 12.102 -20.734 -9.125 1 58.28 167 GLU B C 1
ATOM 2793 O O . GLU B 1 167 ? 13.133 -20.281 -8.641 1 58.28 167 GLU B O 1
ATOM 2798 N N . LYS B 1 168 ? 11.633 -21.75 -8.484 1 51.66 168 LYS B N 1
ATOM 2799 C CA . LYS B 1 168 ? 12.656 -22.734 -8.141 1 51.66 168 LYS B CA 1
ATOM 2800 C C . LYS B 1 168 ? 13.75 -22.781 -9.203 1 51.66 168 LYS B C 1
ATOM 2802 O O . LYS B 1 168 ? 13.461 -22.859 -10.398 1 51.66 168 LYS B O 1
ATOM 2807 N N . LYS B 1 169 ? 14.695 -21.922 -8.992 1 46.59 169 LYS B N 1
ATOM 2808 C CA . LYS B 1 169 ? 15.812 -22.188 -9.906 1 46.59 169 LYS B CA 1
ATOM 2809 C C . LYS B 1 169 ? 15.781 -23.625 -10.414 1 46.59 169 LYS B C 1
ATOM 2811 O O . LYS B 1 169 ? 15.773 -24.562 -9.625 1 46.59 169 LYS B O 1
ATOM 2816 N N . VAL B 1 170 ? 15.195 -23.906 -11.453 1 39.94 170 VAL B N 1
ATOM 2817 C CA . VAL B 1 170 ? 15.836 -25.062 -12.062 1 39.94 170 VAL B CA 1
ATOM 2818 C C . VAL B 1 170 ? 17.281 -25.156 -11.602 1 39.94 170 VAL B C 1
ATOM 2820 O O . VAL B 1 170 ? 18.031 -24.172 -11.672 1 39.94 170 VAL B O 1
ATOM 2823 N N . ARG B 1 171 ? 17.734 -25.875 -10.594 1 42.72 171 ARG B N 1
ATOM 2824 C CA . ARG B 1 171 ? 19.141 -26.234 -10.555 1 42.72 171 ARG B CA 1
ATOM 2825 C C . ARG B 1 171 ? 19.812 -26 -11.914 1 42.72 171 ARG B C 1
ATOM 2827 O O . ARG B 1 171 ? 19.531 -26.719 -12.875 1 42.72 171 ARG B O 1
ATOM 2834 N N . ASP B 1 172 ? 19.75 -24.922 -12.422 1 36.16 172 ASP B N 1
ATOM 2835 C CA . ASP B 1 172 ? 20.484 -24.734 -13.672 1 36.16 172 ASP B CA 1
ATOM 2836 C C . ASP B 1 172 ? 21.578 -25.781 -13.836 1 36.16 172 ASP B C 1
ATOM 2838 O O . ASP B 1 172 ? 22.312 -26.078 -12.883 1 36.16 172 ASP B O 1
ATOM 2842 N N . ALA B 1 173 ? 21.5 -26.594 -14.703 1 39.78 173 ALA B N 1
ATOM 2843 C CA . ALA B 1 173 ? 22.5 -27.484 -15.289 1 39.78 173 ALA B CA 1
ATOM 2844 C C . ALA B 1 173 ? 23.891 -26.828 -15.266 1 39.78 173 ALA B C 1
ATOM 2846 O O . ALA B 1 173 ? 24.891 -27.5 -15.062 1 39.78 173 ALA B O 1
ATOM 2847 N N . ARG B 1 174 ? 23.906 -25.516 -15.375 1 41.62 174 ARG B N 1
ATOM 2848 C CA . ARG B 1 174 ? 25.172 -24.797 -15.406 1 41.62 174 ARG B CA 1
ATOM 2849 C C . ARG B 1 174 ? 25.75 -24.641 -14 1 41.62 174 ARG B C 1
ATOM 2851 O O . ARG B 1 174 ? 26.969 -24.688 -13.812 1 41.62 174 ARG B O 1
ATOM 2858 N N . ALA B 1 175 ? 24.906 -24.391 -12.961 1 42.59 175 ALA B N 1
ATOM 2859 C CA . ALA B 1 175 ? 25.469 -24.438 -11.617 1 42.59 175 ALA B CA 1
ATOM 2860 C C . ALA B 1 175 ? 25.859 -25.859 -11.219 1 42.59 175 ALA B C 1
ATOM 2862 O O . ALA B 1 175 ? 26.906 -26.062 -10.602 1 42.59 175 ALA B O 1
ATOM 2863 N N . LEU B 1 176 ? 24.953 -26.734 -11.547 1 40.28 176 LEU B N 1
ATOM 2864 C CA . LEU B 1 176 ? 25.391 -28.125 -11.516 1 40.28 176 LEU B CA 1
ATOM 2865 C C . LEU B 1 176 ? 26.531 -28.359 -12.508 1 40.28 176 LEU B C 1
ATOM 2867 O O . LEU B 1 176 ? 27.5 -29.062 -12.195 1 40.28 176 LEU B O 1
ATOM 2871 N N . MET B 1 177 ? 26.406 -27.719 -13.734 1 40.75 177 MET B N 1
ATOM 2872 C CA . MET B 1 177 ? 27.516 -27.766 -14.688 1 40.75 177 MET B CA 1
ATOM 2873 C C . MET B 1 177 ? 28.734 -27.016 -14.141 1 40.75 177 MET B C 1
ATOM 2875 O O . MET B 1 177 ? 29.859 -27.484 -14.281 1 40.75 177 MET B O 1
ATOM 2879 N N . ASN B 1 178 ? 28.516 -25.875 -13.547 1 40.88 178 ASN B N 1
ATOM 2880 C CA . ASN B 1 178 ? 29.656 -25.156 -12.977 1 40.88 178 ASN B CA 1
ATOM 2881 C C . ASN B 1 178 ? 30.188 -25.875 -11.742 1 40.88 178 ASN B C 1
ATOM 2883 O O . ASN B 1 178 ? 31.406 -25.938 -11.539 1 40.88 178 ASN B O 1
ATOM 2887 N N . LEU B 1 179 ? 29.297 -26.266 -10.938 1 42.69 179 LEU B N 1
ATOM 2888 C CA . LEU B 1 179 ? 29.766 -27.141 -9.867 1 42.69 179 LEU B CA 1
ATOM 2889 C C . LEU B 1 179 ? 30.438 -28.391 -10.445 1 42.69 179 LEU B C 1
ATOM 2891 O O . LEU B 1 179 ? 31.484 -28.812 -9.953 1 42.69 179 LEU B O 1
ATOM 2895 N N . HIS B 1 180 ? 29.781 -28.938 -11.469 1 43.59 180 HIS B N 1
ATOM 2896 C CA . HIS B 1 180 ? 30.391 -30.047 -12.211 1 43.59 180 HIS B CA 1
ATOM 2897 C C . HIS B 1 180 ? 31.688 -29.609 -12.883 1 43.59 180 HIS B C 1
ATOM 2899 O O . HIS B 1 180 ? 32.688 -30.328 -12.812 1 43.59 180 HIS B O 1
ATOM 2905 N N . ASN B 1 181 ? 31.672 -28.453 -13.516 1 45.19 181 ASN B N 1
ATOM 2906 C CA . ASN B 1 181 ? 32.875 -27.922 -14.156 1 45.19 181 ASN B CA 1
ATOM 2907 C C . ASN B 1 181 ? 33.938 -27.516 -13.133 1 45.19 181 ASN B C 1
ATOM 2909 O O . ASN B 1 181 ? 35.125 -27.719 -13.352 1 45.19 181 ASN B O 1
ATOM 2913 N N . ASN B 1 182 ? 33.5 -26.859 -12.133 1 44.78 182 ASN B N 1
ATOM 2914 C CA . ASN B 1 182 ? 34.469 -26.531 -11.078 1 44.78 182 ASN B CA 1
ATOM 2915 C C . ASN B 1 182 ? 35 -27.781 -10.398 1 44.78 182 ASN B C 1
ATOM 2917 O O . ASN B 1 182 ? 36.156 -27.828 -9.992 1 44.78 182 ASN B O 1
ATOM 2921 N N . ARG B 1 183 ? 34.125 -28.656 -10.227 1 43.75 183 ARG B N 1
ATOM 2922 C CA . ARG B 1 183 ? 34.625 -29.938 -9.727 1 43.75 183 ARG B CA 1
ATOM 2923 C C . ARG B 1 183 ? 35.531 -30.609 -10.742 1 43.75 183 ARG B C 1
ATOM 2925 O O . ARG B 1 183 ? 36.531 -31.266 -10.359 1 43.75 183 ARG B O 1
ATOM 2932 N N . ALA B 1 184 ? 35.156 -30.406 -11.977 1 42.41 184 ALA B N 1
ATOM 2933 C CA . ALA B 1 184 ? 36 -30.953 -13.023 1 42.41 184 ALA B CA 1
ATOM 2934 C C . ALA B 1 184 ? 37.312 -30.172 -13.125 1 42.41 184 ALA B C 1
ATOM 2936 O O . ALA B 1 184 ? 38.344 -30.734 -13.469 1 42.41 184 ALA B O 1
ATOM 2937 N N . GLY B 1 185 ? 37.156 -28.828 -12.875 1 41.12 185 GLY B N 1
ATOM 2938 C CA . GLY B 1 185 ? 38.406 -28.078 -12.93 1 41.12 185 GLY B CA 1
ATOM 2939 C C . GLY B 1 185 ? 39.312 -28.344 -11.75 1 41.12 185 GLY B C 1
ATOM 2940 O O . GLY B 1 185 ? 40.438 -27.859 -11.711 1 41.12 185 GLY B O 1
ATOM 2941 N N . ARG B 1 186 ? 38.719 -28.734 -10.648 1 38.31 186 ARG B N 1
ATOM 2942 C CA . ARG B 1 186 ? 39.625 -29 -9.516 1 38.31 186 ARG B CA 1
ATOM 2943 C C . ARG B 1 186 ? 40.281 -30.359 -9.656 1 38.31 186 ARG B C 1
ATOM 2945 O O . ARG B 1 186 ? 41.031 -30.781 -8.773 1 38.31 186 ARG B O 1
ATOM 2952 N N . ARG B 1 187 ? 40.062 -31.016 -10.672 1 33.34 187 ARG B N 1
ATOM 2953 C CA . ARG B 1 187 ? 41 -32.156 -10.805 1 33.34 187 ARG B CA 1
ATOM 2954 C C . ARG B 1 187 ? 42.281 -31.719 -11.5 1 33.34 187 ARG B C 1
ATOM 2956 O O . ARG B 1 187 ? 42.281 -30.797 -12.32 1 33.34 187 ARG B O 1
#

Nearest PDB structures (foldseek):
  7drt-assembly1_A  TM=6.120E-01  e=5.697E-09  Homo sapiens
  8tzr-assembly1_A  TM=6.228E-01  e=3.015E-07  Homo sapiens
  6ahy-assembly3_F  TM=6.322E-01  e=1.859E-06  Homo sapiens
  8w8o-assembly1_E  TM=3.685E-01  e=1.289E+00  Thermus thermophilus HB8
  7drt-assembly1_A  TM=6.118E-01  e=4.785E-09  Homo sapiens

Foldseek 3Di:
DPPPVPQDQKFKQLQLQLLVDPCVPPPQQVCLVPRPSFAPLLSVCSNVFVLLSVLLSVLSNVLLVVQQVVCVPPPQRCDDDNPDSVNNIDIDGPPDPVSVVSLVSSLVSQLVSQLVCLVVVVGDPFDAPPVQWCWDQDPVGIDTPDRRPRSSVVSNVVSCSNRSDDHPPPVPVVVVVVVVVVVVVVD/DPPPVPQDQKFWQLQLQLLVDPCVPPPQQVCLVPRPSFAPLLSVCSNVFVLLSVLLSVLSNVLLVVQQVVCVPPPQRCDDDPPDSVNNIDIDGPPDPVSVVSLVSSLVSQLVSQLVCLVVVVGDPFDAPPVQWCWDQDPVGIDTPDRRPRSSVVSNVVSCSNRSDDRPPPVPVVVVVVVVVVVVVVD

Sequence (374 aa):
MKKKLKLSKWVSATWWFISQYPLHMVGARMMCSNIPGLVGKQKKLCRIYPDVMLSLREGVQIGVKECQFQLRNQRWNCSTLDRDASVFGKAMLKGSREAAFVYAISSSAVVHAITRACSKGTLRDCSCDPTKMGKGRDKKGNFEWGGCSDNVRYGSDFSRMFIDAREKKVRDARALMNLHNNRAGRRMKKKLKLSKWVSATWWFISQYPLHMVGARMMCSNIPGLVGKQKKLCRIYPDVMLSLREGVQIGVKECQFQLRNQRWNCSTLDRDASVFGKAMLKGSREAAFVYAISSSAVVHAITRACSKGTLRDCSCDPTKMGKGRDKKGNFEWGGCSDNVRYGSDFSRMFIDAREKKVRDARALMNLHNNRAGRR

InterPro domains:
  IPR005817 Wnt [PF00110] (35-187)
  IPR005817 Wnt [PR01349] (97-111)
  IPR005817 Wnt [PR01349] (116-129)
  IPR005817 Wnt [PR01349] (143-155)
  IPR005817 Wnt [PTHR12027] (29-187)
  IPR005817 Wnt [SM00097] (34-187)
  IPR009140 Wnt-2 protein [PR01842] (28-39)
  IPR009140 Wnt-2 protein [PR01842] (80-90)
  IPR009140 Wnt-2 protein [PR01842] (168-177)